Protein AF-A0A8T3Y9C5-F1 (afdb_monomer_lite)

Secondary structure (DSSP, 8-state):
----SSHHHHHHHSTT---------------------------------------------------PPPPHHHHHHHHHHHHHHHHHHHHHH-S---HHHHHHHHHHHHHHHHHHHHHHHHHHHHHHHHHHHHHHHHHHHHHHHHHHHHHHT-HHHHHHHHHHHHHHHHHHHHHHHHHHHHHHHHHHHHHHHHHHHHHHHHHHHHTT---

Sequence (211 aa):
MRQWAAGFIILLLVLACTTEKPTKPSKIAKARNITNASLSAEITNTTSTPLTNETINASNETDEIRVRRLSDEEIEQLNRNTKEFEALRERRYGTRIDLTQVDAYNCRFKIEELEKERLRLAEEVDDLGDERTWKRHEADQAKQAYEAALASGDSFAIETTRFDYTDAENEYDEVKKEFKEAHDNYDETERTLRILKPECDRMRTDAGLRN

Foldseek 3Di:
DDDDDPVPVVVVVVVPPDDPDPPPDDDPPDDPPPDDDPDDDDDDDDDDDDDDDDDDDDDDDDDPPPPDDDDPVRVVVVVVVVVVVVVVCCVVVVDDPPVLVVVLVVLVVVLVVLVVVLVVLVVVLVVLVVVLVVLVVQLVVLVVQLVVCVVVVPPVSNVVSVVSNVVSVVVSVVSVVSSVVSVVVSVVSVVVSVVSVVVSVVSCVVVVNDD

Structure (mmCIF, N/CA/C/O backbone):
data_AF-A0A8T3Y9C5-F1
#
_entry.id   AF-A0A8T3Y9C5-F1
#
loop_
_atom_site.group_PDB
_atom_site.id
_atom_site.type_symbol
_atom_site.label_atom_id
_atom_site.label_alt_id
_atom_site.label_comp_id
_atom_site.label_asym_id
_atom_site.label_entity_id
_atom_site.label_seq_id
_atom_site.pdbx_PDB_ins_code
_atom_site.Cartn_x
_atom_site.Cartn_y
_atom_site.Cartn_z
_atom_site.occupancy
_atom_site.B_iso_or_equiv
_atom_site.auth_seq_id
_atom_site.auth_comp_id
_atom_site.auth_asym_id
_atom_site.auth_atom_id
_atom_site.pdbx_PDB_model_num
ATOM 1 N N . MET A 1 1 ? -48.907 -20.116 40.779 1.00 43.84 1 MET A N 1
ATOM 2 C CA . MET A 1 1 ? -47.429 -20.095 40.889 1.00 43.84 1 MET A CA 1
ATOM 3 C C . MET A 1 1 ? -46.777 -20.750 39.667 1.00 43.84 1 MET A C 1
ATOM 5 O O . MET A 1 1 ? -46.283 -21.860 39.783 1.00 43.84 1 MET A O 1
ATOM 9 N N . ARG A 1 2 ? -46.796 -20.115 38.484 1.00 45.84 2 ARG A N 1
ATOM 10 C CA . ARG A 1 2 ? -46.053 -20.574 37.287 1.00 45.84 2 ARG A CA 1
ATOM 11 C C . ARG A 1 2 ? -45.862 -19.417 36.296 1.00 45.84 2 ARG A C 1
ATOM 13 O O . ARG A 1 2 ? -46.606 -19.338 35.332 1.00 45.84 2 ARG A O 1
ATOM 20 N N . GLN A 1 3 ? -44.910 -18.516 36.547 1.00 44.53 3 GLN A N 1
ATOM 21 C CA . GLN A 1 3 ? -44.451 -17.500 35.579 1.00 44.53 3 GLN A CA 1
ATOM 22 C C . GLN A 1 3 ? -43.012 -17.050 35.906 1.00 44.53 3 GLN A C 1
ATOM 24 O O . GLN A 1 3 ? -42.794 -15.895 36.222 1.00 44.53 3 GLN A O 1
ATOM 29 N N . TRP A 1 4 ? -42.026 -17.957 35.897 1.00 40.31 4 TRP A N 1
ATOM 30 C CA . TRP A 1 4 ? -40.602 -17.584 36.073 1.00 40.31 4 TRP A CA 1
ATOM 31 C C . TRP A 1 4 ? -39.634 -18.481 35.276 1.00 40.31 4 TRP A C 1
ATOM 33 O O . TRP A 1 4 ? -38.486 -18.650 35.662 1.00 40.31 4 TRP A O 1
ATOM 43 N N . ALA A 1 5 ? -40.077 -19.084 34.166 1.00 45.69 5 ALA A N 1
ATOM 44 C CA . ALA A 1 5 ? -39.229 -19.993 33.375 1.00 45.69 5 ALA A CA 1
ATOM 45 C C . ALA A 1 5 ? -38.867 -19.474 31.969 1.00 45.69 5 ALA A C 1
ATOM 47 O O . ALA A 1 5 ? -37.998 -20.043 31.321 1.00 45.69 5 ALA A O 1
ATOM 48 N N . ALA A 1 6 ? -39.486 -18.387 31.491 1.00 41.94 6 ALA A N 1
ATOM 49 C CA . ALA A 1 6 ? -39.256 -17.891 30.128 1.00 41.94 6 ALA A CA 1
ATOM 50 C C . ALA A 1 6 ? -38.082 -16.894 30.007 1.00 41.94 6 ALA A C 1
ATOM 52 O O . ALA A 1 6 ? -37.544 -16.722 28.919 1.00 41.94 6 ALA A O 1
ATOM 53 N N . GLY A 1 7 ? -37.645 -16.270 31.109 1.00 37.41 7 GLY A N 1
ATOM 54 C CA . GLY A 1 7 ? -36.571 -15.263 31.087 1.00 37.41 7 GLY A CA 1
ATOM 55 C C . GLY A 1 7 ? -35.148 -15.833 31.017 1.00 37.41 7 GLY A C 1
ATOM 56 O O . GLY A 1 7 ? -34.238 -15.146 30.573 1.00 37.41 7 GLY A O 1
ATOM 57 N N . PHE A 1 8 ? -34.947 -17.095 31.409 1.00 43.81 8 PHE A N 1
ATOM 58 C CA . PHE A 1 8 ? -33.610 -17.704 31.482 1.00 43.81 8 PHE A CA 1
ATOM 59 C C . PHE A 1 8 ? -33.144 -18.338 30.163 1.00 43.81 8 PHE A C 1
ATOM 61 O O . PHE A 1 8 ? -31.950 -18.531 29.954 1.00 43.81 8 PHE A O 1
ATOM 68 N N . ILE A 1 9 ? -34.072 -18.634 29.248 1.00 44.97 9 ILE A N 1
ATOM 69 C CA . ILE A 1 9 ? -33.756 -19.292 27.970 1.00 44.97 9 ILE A CA 1
ATOM 70 C C . ILE A 1 9 ? -33.243 -18.278 26.934 1.00 44.97 9 ILE A C 1
ATOM 72 O O . ILE A 1 9 ? -32.414 -18.622 26.097 1.00 44.97 9 ILE A O 1
ATOM 76 N N . ILE A 1 10 ? -33.642 -17.006 27.034 1.00 46.47 10 ILE A N 1
ATOM 77 C CA . ILE A 1 10 ? -33.157 -15.951 26.130 1.00 46.47 10 ILE A CA 1
ATOM 78 C C . ILE A 1 10 ? -31.714 -15.539 26.479 1.00 46.47 10 ILE A C 1
ATOM 80 O O . ILE A 1 10 ? -30.942 -15.217 25.582 1.00 46.47 10 ILE A O 1
ATOM 84 N N . LEU A 1 11 ? -31.297 -15.657 27.746 1.00 40.31 11 LEU A N 1
ATOM 85 C CA . LEU A 1 11 ? -29.914 -15.376 28.156 1.00 40.31 11 LEU A CA 1
ATOM 86 C C . LEU A 1 11 ? -28.919 -16.460 27.690 1.00 40.31 11 LEU A C 1
ATOM 88 O O . LEU A 1 11 ? -27.752 -16.165 27.455 1.00 40.31 11 LEU A O 1
ATOM 92 N N . LEU A 1 12 ? -29.379 -17.702 27.495 1.00 40.06 12 LEU A N 1
ATOM 93 C CA . LEU A 1 12 ? -28.545 -18.804 26.996 1.00 40.06 12 LEU A CA 1
ATOM 94 C C . LEU A 1 12 ? -28.417 -18.834 25.464 1.00 40.06 12 LEU A C 1
ATOM 96 O O . LEU A 1 12 ? -27.441 -19.373 24.952 1.00 40.06 12 LEU A O 1
ATOM 100 N N . LEU A 1 13 ? -29.350 -18.223 24.727 1.00 36.44 13 LEU A N 1
ATOM 101 C CA . LEU A 1 13 ? -29.301 -18.160 23.260 1.00 36.44 13 LEU A CA 1
ATOM 102 C C . LEU A 1 13 ? -28.416 -17.026 22.720 1.00 36.44 13 LEU A C 1
ATOM 104 O O . LEU A 1 13 ? -27.940 -17.123 21.594 1.00 36.44 13 LEU A O 1
ATOM 108 N N . VAL A 1 14 ? -28.122 -16.001 23.525 1.00 38.94 14 VAL A N 1
ATOM 109 C CA . VAL A 1 14 ? -27.158 -14.945 23.154 1.00 38.94 14 VAL A CA 1
ATOM 110 C C . VAL A 1 14 ? -25.705 -15.382 23.409 1.00 38.94 14 VAL A C 1
ATOM 112 O O . VAL A 1 14 ? -24.792 -14.875 22.766 1.00 38.94 14 VAL A O 1
ATOM 115 N N . LEU A 1 15 ? -25.472 -16.394 24.256 1.00 38.19 15 LEU A N 1
ATOM 116 C CA . LEU A 1 15 ? -24.129 -16.938 24.519 1.00 38.19 15 LEU A CA 1
ATOM 117 C C . LEU A 1 15 ? -23.633 -17.958 23.473 1.00 38.19 15 LEU A C 1
ATOM 119 O O . LEU A 1 15 ? -22.462 -18.329 23.496 1.00 38.19 15 LEU A O 1
ATOM 123 N N . ALA A 1 16 ? -24.494 -18.415 22.556 1.00 32.12 16 ALA A N 1
ATOM 124 C CA . ALA A 1 16 ? -24.149 -19.436 21.560 1.00 32.12 16 ALA A CA 1
ATOM 125 C C . ALA A 1 16 ? -23.643 -18.874 20.214 1.00 32.12 16 ALA A C 1
ATOM 127 O O . ALA A 1 16 ? -23.224 -19.647 19.357 1.00 32.12 16 ALA A O 1
ATOM 128 N N . CYS A 1 17 ? -23.617 -17.549 20.032 1.00 32.22 17 CYS A N 1
ATOM 129 C CA . CYS A 1 17 ? -22.963 -16.895 18.892 1.00 32.22 17 CYS A CA 1
ATOM 130 C C . CYS A 1 17 ? -21.585 -16.361 19.306 1.00 32.22 17 CYS A C 1
ATOM 132 O O . CYS A 1 17 ? -21.328 -15.162 19.267 1.00 32.22 17 CYS A O 1
ATOM 134 N N . THR A 1 18 ? -20.697 -17.257 19.734 1.00 35.00 18 THR A N 1
ATOM 135 C CA . THR A 1 18 ? -19.259 -16.971 19.802 1.00 35.00 18 THR A CA 1
ATOM 136 C C . THR A 1 18 ? -18.603 -17.686 18.627 1.00 35.00 18 THR A C 1
ATOM 138 O O . THR A 1 18 ? -18.584 -18.907 18.537 1.00 35.00 18 THR A O 1
ATOM 141 N N . THR A 1 19 ? -18.400 -16.918 17.562 1.00 41.62 19 THR A N 1
ATOM 142 C CA . THR A 1 19 ? -17.065 -16.509 17.115 1.00 41.62 19 THR A CA 1
ATOM 143 C C . THR A 1 19 ? -16.264 -17.682 16.560 1.00 41.62 19 THR A C 1
ATOM 145 O O . THR A 1 19 ? -15.453 -18.308 17.241 1.00 41.62 19 THR A O 1
ATOM 148 N N . GLU A 1 20 ? -16.405 -17.900 15.251 1.00 34.25 20 GLU A N 1
ATOM 149 C CA . GLU A 1 20 ? -15.235 -18.274 14.463 1.00 34.25 20 GLU A CA 1
ATOM 150 C C . GLU A 1 20 ? -14.212 -17.151 14.674 1.00 34.25 20 GLU A C 1
ATOM 152 O O . GLU A 1 20 ? -14.282 -16.087 14.063 1.00 34.25 20 GLU A O 1
ATOM 157 N N . LYS A 1 21 ? -13.327 -17.335 15.661 1.00 37.34 21 LYS A N 1
ATOM 158 C CA . LYS A 1 21 ? -12.146 -16.494 15.820 1.00 37.34 21 LYS A CA 1
ATOM 159 C C . LYS A 1 21 ? -11.407 -16.563 14.487 1.00 37.34 21 LYS A C 1
ATOM 161 O O . LYS A 1 21 ? -11.067 -17.679 14.087 1.00 37.34 21 LYS A O 1
ATOM 166 N N . PRO A 1 22 ? -11.125 -15.434 13.820 1.00 40.06 22 PRO A N 1
ATOM 167 C CA . PRO A 1 22 ? -10.209 -15.476 12.702 1.00 40.06 22 PRO A CA 1
ATOM 168 C C . PRO A 1 22 ? -8.890 -16.019 13.255 1.00 40.06 22 PRO A C 1
ATOM 170 O O . PRO A 1 22 ? -8.321 -15.516 14.227 1.00 40.06 22 PRO A O 1
ATOM 173 N N . THR A 1 23 ? -8.469 -17.162 12.735 1.00 45.47 23 THR A N 1
ATOM 174 C CA . THR A 1 23 ? -7.176 -17.735 13.072 1.00 45.47 23 THR A CA 1
ATOM 175 C C . THR A 1 23 ? -6.118 -16.779 12.560 1.00 45.47 23 THR A C 1
ATOM 177 O O . THR A 1 23 ? -6.018 -16.560 11.357 1.00 45.47 23 THR A O 1
ATOM 180 N N . LYS A 1 24 ? -5.358 -16.209 13.497 1.00 42.22 24 LYS A N 1
ATOM 181 C CA . LYS A 1 24 ? -4.176 -15.384 13.253 1.00 42.22 24 LYS A CA 1
ATOM 182 C C . LYS A 1 24 ? -3.369 -15.938 12.067 1.00 42.22 24 LYS A C 1
ATOM 184 O O . LYS A 1 24 ? -2.964 -17.104 12.152 1.00 42.22 24 LYS A O 1
ATOM 189 N N . PRO A 1 25 ? -3.101 -15.159 11.004 1.00 44.53 25 PRO A N 1
ATOM 190 C CA . PRO A 1 25 ? -2.166 -15.592 9.979 1.00 44.53 25 PRO A CA 1
ATOM 191 C C . PRO A 1 25 ? -0.809 -15.868 10.637 1.00 44.53 25 PRO A C 1
ATOM 193 O O . PRO A 1 25 ? -0.333 -15.141 11.515 1.00 44.53 25 PRO A O 1
ATOM 196 N N . SER A 1 26 ? -0.256 -17.028 10.295 1.00 38.47 26 SER A N 1
ATOM 197 C CA . SER A 1 26 ? 0.978 -17.569 10.854 1.00 38.47 26 SER A CA 1
ATOM 198 C C . SER A 1 26 ? 2.104 -16.544 10.725 1.00 38.47 26 SER A C 1
ATOM 200 O O . SER A 1 26 ? 2.431 -16.120 9.621 1.00 38.47 26 SER A O 1
ATOM 202 N N . LYS A 1 27 ? 2.701 -16.144 11.854 1.00 45.50 27 LYS A N 1
ATOM 203 C CA . LYS A 1 27 ? 3.812 -15.188 11.885 1.00 45.50 27 LYS A CA 1
ATOM 204 C C . LYS A 1 27 ? 5.003 -15.744 11.099 1.00 45.50 27 LYS A C 1
ATOM 206 O O . LYS A 1 27 ? 5.774 -16.538 11.639 1.00 45.50 27 LYS A O 1
ATOM 211 N N . ILE A 1 28 ? 5.225 -15.262 9.879 1.00 34.53 28 ILE A N 1
ATOM 212 C CA . ILE A 1 28 ? 6.571 -15.242 9.310 1.00 34.53 28 ILE A CA 1
ATOM 213 C C . ILE A 1 28 ? 7.263 -14.041 9.948 1.00 34.53 28 ILE A C 1
ATOM 215 O O . ILE A 1 28 ? 7.102 -12.900 9.533 1.00 34.53 28 ILE A O 1
ATOM 219 N N . ALA A 1 29 ? 8.017 -14.302 11.016 1.00 37.19 29 ALA A N 1
ATOM 220 C CA . ALA A 1 29 ? 8.975 -13.345 11.543 1.00 37.19 29 ALA A CA 1
ATOM 221 C C . ALA A 1 29 ? 10.051 -13.116 10.470 1.00 37.19 29 ALA A C 1
ATOM 223 O O . ALA A 1 29 ? 11.025 -13.865 10.387 1.00 37.19 29 ALA A O 1
ATOM 224 N N . LYS A 1 30 ? 9.854 -12.119 9.604 1.00 37.38 30 LYS A N 1
ATOM 225 C CA . LYS A 1 30 ? 10.856 -11.723 8.618 1.00 37.38 30 LYS A CA 1
ATOM 226 C C . LYS A 1 30 ? 11.724 -10.642 9.245 1.00 37.38 30 LYS A C 1
ATOM 228 O O . LYS A 1 30 ? 11.268 -9.547 9.564 1.00 37.38 30 LYS A O 1
ATOM 233 N N . ALA A 1 31 ? 12.981 -11.002 9.484 1.00 31.33 31 ALA A N 1
ATOM 234 C CA . ALA A 1 31 ? 14.013 -10.080 9.914 1.00 31.33 31 ALA A CA 1
ATOM 235 C C . ALA A 1 31 ? 14.047 -8.878 8.958 1.00 31.33 31 ALA A C 1
ATOM 237 O O . ALA A 1 31 ? 14.230 -9.051 7.751 1.00 31.33 31 ALA A O 1
ATOM 238 N N . ARG A 1 32 ? 13.880 -7.667 9.503 1.00 33.47 32 ARG A N 1
ATOM 239 C CA . ARG A 1 32 ? 14.196 -6.418 8.806 1.00 33.47 32 ARG A CA 1
ATOM 240 C C . ARG A 1 32 ? 15.688 -6.444 8.473 1.00 33.47 32 ARG A C 1
ATOM 242 O O . ARG A 1 32 ? 16.518 -6.134 9.322 1.00 33.47 32 ARG A O 1
ATOM 249 N N . ASN A 1 33 ? 16.024 -6.858 7.256 1.00 31.16 33 ASN A N 1
ATOM 250 C CA . ASN A 1 33 ? 17.367 -6.721 6.718 1.00 31.16 33 ASN A CA 1
ATOM 251 C C . ASN A 1 33 ? 17.402 -5.414 5.928 1.00 31.16 33 ASN A C 1
ATOM 253 O O . ASN A 1 33 ? 17.090 -5.373 4.742 1.00 31.16 33 ASN A O 1
ATOM 257 N N . ILE A 1 34 ? 17.728 -4.325 6.622 1.00 37.88 34 ILE A N 1
ATOM 258 C CA . ILE A 1 34 ? 18.166 -3.098 5.964 1.00 37.88 34 ILE A CA 1
ATOM 259 C C . ILE A 1 34 ? 19.594 -3.380 5.498 1.00 37.88 34 ILE A C 1
ATOM 261 O O . ILE A 1 34 ? 20.552 -3.200 6.246 1.00 37.88 34 ILE A O 1
ATOM 265 N N . THR A 1 35 ? 19.739 -3.884 4.274 1.00 32.53 35 THR A N 1
ATOM 266 C CA . THR A 1 35 ? 21.026 -3.869 3.576 1.00 32.53 35 THR A CA 1
ATOM 267 C C . THR A 1 35 ? 21.072 -2.678 2.638 1.00 32.53 35 THR A C 1
ATOM 269 O O . THR A 1 35 ? 20.308 -2.568 1.684 1.00 32.53 35 THR A O 1
ATOM 272 N N . ASN A 1 36 ? 21.995 -1.793 2.995 1.00 34.34 36 ASN A N 1
ATOM 273 C CA . ASN A 1 36 ? 22.445 -0.605 2.299 1.00 34.34 36 ASN A CA 1
ATOM 274 C C . ASN A 1 36 ? 22.971 -0.869 0.877 1.00 34.34 36 ASN A C 1
ATOM 276 O O . ASN A 1 36 ? 23.349 -1.984 0.526 1.00 34.34 36 ASN A O 1
ATOM 280 N N . ALA A 1 37 ? 23.192 0.263 0.203 1.00 29.19 37 ALA A N 1
ATOM 281 C CA . ALA A 1 37 ? 24.316 0.546 -0.690 1.00 29.19 37 ALA A CA 1
ATOM 282 C C . ALA A 1 37 ? 24.062 0.400 -2.196 1.00 29.19 37 ALA A C 1
ATOM 284 O O . ALA A 1 37 ? 24.438 -0.571 -2.842 1.00 29.19 37 ALA A O 1
ATOM 285 N N . SER A 1 38 ? 23.594 1.505 -2.780 1.00 29.73 38 SER A N 1
ATOM 286 C CA . SER A 1 38 ? 24.101 1.945 -4.078 1.00 29.73 38 SER A CA 1
ATOM 287 C C . SER A 1 38 ? 25.525 2.479 -3.876 1.00 29.73 38 SER A C 1
ATOM 289 O O . SER A 1 38 ? 25.723 3.661 -3.600 1.00 29.73 38 SER A O 1
ATOM 291 N N . LEU A 1 39 ? 26.518 1.595 -3.965 1.00 29.86 39 LEU A N 1
ATOM 292 C CA . LEU A 1 39 ? 27.928 1.958 -4.103 1.00 29.86 39 LEU A CA 1
ATOM 293 C C . LEU A 1 39 ? 28.463 1.300 -5.372 1.00 29.86 39 LEU A C 1
ATOM 295 O O . LEU A 1 39 ? 28.765 0.110 -5.407 1.00 29.86 39 LEU A O 1
ATOM 299 N N . SER A 1 40 ? 28.572 2.112 -6.419 1.00 35.78 40 SER A N 1
ATOM 300 C CA . SER A 1 40 ? 29.430 1.835 -7.562 1.00 35.78 40 SER A CA 1
ATOM 301 C C . SER A 1 40 ? 30.884 1.912 -7.107 1.00 35.78 40 SER A C 1
ATOM 303 O O . SER A 1 40 ? 31.378 3.002 -6.830 1.00 35.78 40 SER A O 1
ATOM 305 N N . ALA A 1 41 ? 31.577 0.779 -7.052 1.00 31.16 41 ALA A N 1
ATOM 306 C CA . ALA A 1 41 ? 33.026 0.734 -7.214 1.00 31.16 41 ALA A CA 1
ATOM 307 C C . ALA A 1 41 ? 33.456 -0.673 -7.639 1.00 31.16 41 ALA A C 1
ATOM 309 O O . ALA A 1 41 ? 33.100 -1.684 -7.038 1.00 31.16 41 ALA A O 1
ATOM 310 N N . GLU A 1 42 ? 34.197 -0.693 -8.732 1.00 30.98 42 GLU A N 1
ATOM 311 C CA . GLU A 1 42 ? 34.568 -1.832 -9.547 1.00 30.98 42 GLU A CA 1
ATOM 312 C C . GLU A 1 42 ? 35.926 -2.411 -9.098 1.00 30.98 42 GLU A C 1
ATOM 314 O O . GLU A 1 42 ? 36.854 -1.665 -8.808 1.00 30.98 42 GLU A O 1
ATOM 319 N N . ILE A 1 43 ? 35.995 -3.748 -9.045 1.00 32.66 43 ILE A N 1
ATOM 320 C CA . ILE A 1 43 ? 37.124 -4.665 -9.319 1.00 32.66 43 ILE A CA 1
ATOM 321 C C . ILE A 1 43 ? 38.522 -4.322 -8.751 1.00 32.66 43 ILE A C 1
ATOM 323 O O . ILE A 1 43 ? 39.160 -3.355 -9.147 1.00 32.66 43 ILE A O 1
ATOM 327 N N . THR A 1 44 ? 39.122 -5.272 -8.015 1.00 30.80 44 THR A N 1
ATOM 328 C CA . THR A 1 44 ? 40.396 -5.906 -8.442 1.00 30.80 44 THR A CA 1
ATOM 329 C C . THR A 1 44 ? 40.750 -7.171 -7.660 1.00 30.80 44 THR A C 1
ATOM 331 O O . THR A 1 44 ? 40.613 -7.260 -6.444 1.00 30.80 44 THR A O 1
ATOM 334 N N . ASN A 1 45 ? 41.212 -8.163 -8.425 1.00 30.47 45 ASN A N 1
ATOM 335 C CA . ASN A 1 45 ? 41.732 -9.447 -7.980 1.00 30.47 45 ASN A CA 1
ATOM 336 C C . ASN A 1 45 ? 42.970 -9.301 -7.086 1.00 30.47 45 ASN A C 1
ATOM 338 O O . ASN A 1 45 ? 43.880 -8.519 -7.355 1.00 30.47 45 ASN A O 1
ATOM 342 N N . THR A 1 46 ? 43.017 -10.158 -6.075 1.00 32.06 46 THR A N 1
ATOM 343 C CA . THR A 1 46 ? 44.161 -10.473 -5.221 1.00 32.06 46 THR A CA 1
ATOM 344 C C . THR A 1 46 ? 45.267 -11.190 -5.997 1.00 32.06 46 THR A C 1
ATOM 346 O O . THR A 1 46 ? 44.973 -12.089 -6.778 1.00 32.06 46 THR A O 1
ATOM 349 N N . THR A 1 47 ? 46.540 -10.864 -5.730 1.00 27.94 47 THR A N 1
ATOM 350 C CA . THR A 1 47 ? 47.632 -11.826 -5.441 1.00 27.94 47 THR A CA 1
ATOM 351 C C . THR A 1 47 ? 48.859 -11.082 -4.872 1.00 27.94 47 THR A C 1
ATOM 353 O O . THR A 1 47 ? 49.235 -10.022 -5.359 1.00 27.94 47 THR A O 1
ATOM 356 N N . SER A 1 48 ? 49.487 -11.711 -3.868 1.00 29.45 48 SER A N 1
ATOM 357 C CA . SER A 1 48 ? 50.805 -11.484 -3.232 1.00 29.45 48 SER A CA 1
ATOM 358 C C . SER A 1 48 ? 50.980 -10.386 -2.161 1.00 29.45 48 SER A C 1
ATOM 360 O O . SER A 1 48 ? 51.221 -9.220 -2.442 1.00 29.45 48 SER A O 1
ATOM 362 N N . THR A 1 49 ? 50.944 -10.843 -0.905 1.00 32.38 49 THR A N 1
ATOM 363 C CA . THR A 1 49 ? 51.699 -10.389 0.289 1.00 32.38 49 THR A CA 1
ATOM 364 C C . THR A 1 49 ? 53.178 -10.856 0.234 1.00 32.38 49 THR A C 1
ATOM 366 O O . THR A 1 49 ? 53.496 -11.589 -0.707 1.00 32.38 49 THR A O 1
ATOM 369 N N . PRO A 1 50 ? 54.077 -10.596 1.230 1.00 52.66 50 PRO A N 1
ATOM 370 C CA . PRO A 1 50 ? 53.994 -9.781 2.474 1.00 52.66 50 PRO A CA 1
ATOM 371 C C . PRO A 1 50 ? 55.230 -8.864 2.737 1.00 52.66 50 PRO A C 1
ATOM 373 O O . PRO A 1 50 ? 56.238 -9.006 2.060 1.00 52.66 50 PRO A O 1
ATOM 376 N N . LEU A 1 51 ? 55.181 -7.988 3.763 1.00 26.72 51 LEU A N 1
ATOM 377 C CA . LEU A 1 51 ? 56.279 -7.611 4.709 1.00 26.72 51 LEU A CA 1
ATOM 378 C C . LEU A 1 51 ? 55.809 -6.409 5.573 1.00 26.72 51 LEU A C 1
ATOM 380 O O . LEU A 1 51 ? 55.623 -5.320 5.047 1.00 26.72 51 LEU A O 1
ATOM 384 N N . THR A 1 52 ? 55.275 -6.627 6.784 1.00 31.34 52 THR A N 1
ATOM 385 C CA . THR A 1 52 ? 55.896 -6.673 8.141 1.00 31.34 52 THR A CA 1
ATOM 386 C C . THR A 1 52 ? 55.933 -5.340 8.903 1.00 31.34 52 THR A C 1
ATOM 388 O O . THR A 1 52 ? 56.539 -4.386 8.431 1.00 31.34 52 THR A O 1
ATOM 391 N N . ASN A 1 53 ? 55.408 -5.424 10.140 1.00 34.06 53 ASN A N 1
ATOM 392 C CA . ASN A 1 53 ? 55.625 -4.614 11.354 1.00 34.06 53 ASN A CA 1
ATOM 393 C C . ASN A 1 53 ? 55.090 -3.164 11.317 1.00 34.06 53 ASN A C 1
ATOM 395 O O . ASN A 1 53 ? 55.302 -2.447 10.357 1.00 34.06 53 ASN A O 1
ATOM 399 N N . GLU A 1 54 ? 54.400 -2.620 12.320 1.00 30.95 54 GLU A N 1
ATOM 400 C CA . GLU A 1 54 ? 54.182 -3.021 13.709 1.00 30.95 54 GLU A CA 1
ATOM 401 C C . GLU A 1 54 ? 53.054 -2.150 14.312 1.00 30.95 54 GLU A C 1
ATOM 403 O O . GLU A 1 54 ? 52.871 -1.000 13.922 1.00 30.95 54 GLU A O 1
ATOM 408 N N . THR A 1 55 ? 52.398 -2.709 15.329 1.00 30.70 55 THR A N 1
ATOM 409 C CA . THR A 1 55 ? 51.774 -2.030 16.481 1.00 30.70 55 THR A CA 1
ATOM 410 C C . THR A 1 55 ? 50.424 -1.318 16.309 1.00 30.70 55 THR A C 1
ATOM 412 O O . THR A 1 55 ? 50.276 -0.231 15.762 1.00 30.70 55 THR A O 1
ATOM 415 N N . ILE A 1 56 ? 49.440 -1.969 16.930 1.00 39.19 56 ILE A N 1
ATOM 416 C CA . ILE A 1 56 ? 48.085 -1.526 17.247 1.00 39.19 56 ILE A CA 1
ATOM 417 C C . ILE A 1 56 ? 48.136 -0.335 18.214 1.00 39.19 56 ILE A C 1
ATOM 419 O O . ILE A 1 56 ? 48.734 -0.440 19.280 1.00 39.19 56 ILE A O 1
ATOM 423 N N . ASN A 1 57 ? 47.406 0.734 17.899 1.00 32.78 57 ASN A N 1
ATOM 424 C CA . ASN A 1 57 ? 46.759 1.569 18.907 1.00 32.78 57 ASN A CA 1
ATOM 425 C C . ASN A 1 57 ? 45.314 1.800 18.466 1.00 32.78 57 ASN A C 1
ATOM 427 O O . ASN A 1 57 ? 45.048 2.409 17.434 1.00 32.78 57 ASN A O 1
ATOM 431 N N . ALA A 1 58 ? 44.388 1.243 19.239 1.00 40.56 58 ALA A N 1
ATOM 432 C CA . ALA A 1 58 ? 42.962 1.462 19.091 1.00 40.56 58 ALA A CA 1
ATOM 433 C C . ALA A 1 58 ? 42.593 2.825 19.685 1.00 40.56 58 ALA A C 1
ATOM 435 O O . ALA A 1 58 ? 42.982 3.092 20.820 1.00 40.56 58 ALA A O 1
ATOM 436 N N . SER A 1 59 ? 41.832 3.643 18.951 1.00 33.22 59 SER A N 1
ATOM 437 C CA . SER A 1 59 ? 40.774 4.517 19.488 1.00 33.22 59 SER A CA 1
ATOM 438 C C . SER A 1 59 ? 40.319 5.541 18.440 1.00 33.22 59 SER A C 1
ATOM 440 O O . SER A 1 59 ? 41.063 6.465 18.139 1.00 33.22 59 SER A O 1
ATOM 442 N N . ASN A 1 60 ? 39.049 5.410 18.048 1.00 39.69 60 ASN A N 1
ATOM 443 C CA . ASN A 1 60 ? 38.123 6.460 17.610 1.00 39.69 60 ASN A CA 1
ATOM 444 C C . ASN A 1 60 ? 38.370 7.217 16.290 1.00 39.69 60 ASN A C 1
ATOM 446 O O . ASN A 1 60 ? 39.488 7.477 15.877 1.00 39.69 60 ASN A O 1
ATOM 450 N N . GLU A 1 61 ? 37.229 7.642 15.737 1.00 35.44 61 GLU A N 1
ATOM 451 C CA . GLU A 1 61 ? 37.028 8.718 14.760 1.00 35.44 61 GLU A CA 1
ATOM 452 C C . GLU A 1 61 ? 37.213 8.392 13.272 1.00 35.44 61 GLU A C 1
ATOM 454 O O . GLU A 1 61 ? 38.316 8.283 12.759 1.00 35.44 61 GLU A O 1
ATOM 459 N N . THR A 1 62 ? 36.049 8.352 12.601 1.00 38.31 62 THR A N 1
ATOM 460 C CA . THR A 1 62 ? 35.791 8.795 11.219 1.00 38.31 62 THR A CA 1
ATOM 461 C C . THR A 1 62 ? 36.761 8.301 10.155 1.00 38.31 62 THR A C 1
ATOM 463 O O . THR A 1 62 ? 37.871 8.805 10.030 1.00 38.31 62 THR A O 1
ATOM 466 N N . ASP A 1 63 ? 36.270 7.398 9.300 1.00 38.22 63 ASP A N 1
ATOM 467 C CA . ASP A 1 63 ? 36.886 7.053 8.018 1.00 38.22 63 ASP A CA 1
ATOM 468 C C . ASP A 1 63 ? 36.980 8.303 7.117 1.00 38.22 63 ASP A C 1
ATOM 470 O O . ASP A 1 63 ? 36.175 8.528 6.211 1.00 38.22 63 ASP A O 1
ATOM 474 N N . GLU A 1 64 ? 37.974 9.156 7.367 1.00 39.56 64 GLU A N 1
ATOM 475 C CA . GLU A 1 64 ? 38.455 10.118 6.392 1.00 39.56 64 GLU A CA 1
ATOM 476 C C . GLU A 1 64 ? 39.061 9.318 5.241 1.00 39.56 64 GLU A C 1
ATOM 478 O O . GLU A 1 64 ? 40.156 8.755 5.331 1.00 39.56 64 GLU A O 1
ATOM 483 N N . ILE A 1 65 ? 38.332 9.271 4.126 1.00 40.53 65 ILE A N 1
ATOM 484 C CA . ILE A 1 65 ? 38.848 8.801 2.844 1.00 40.53 65 ILE A CA 1
ATOM 485 C C . ILE A 1 65 ? 40.049 9.685 2.492 1.00 40.53 65 ILE A C 1
ATOM 487 O O . ILE A 1 65 ? 39.914 10.792 1.968 1.00 40.53 65 ILE A O 1
ATOM 491 N N . ARG A 1 66 ? 41.256 9.204 2.796 1.00 44.91 66 ARG A N 1
ATOM 492 C CA . ARG A 1 66 ? 42.503 9.882 2.451 1.00 44.91 66 ARG A CA 1
ATOM 493 C C . ARG A 1 66 ? 42.712 9.768 0.943 1.00 44.91 66 ARG A C 1
ATOM 495 O O . ARG A 1 66 ? 43.315 8.814 0.458 1.00 44.91 66 ARG A O 1
ATOM 502 N N . VAL A 1 67 ? 42.206 10.750 0.196 1.00 43.12 67 VAL A N 1
ATOM 503 C CA . VAL A 1 67 ? 42.434 10.888 -1.249 1.00 43.12 67 VAL A CA 1
ATOM 504 C C . VAL A 1 67 ? 43.930 11.103 -1.478 1.00 43.12 67 VAL A C 1
ATOM 506 O O . VAL A 1 67 ? 44.460 12.205 -1.315 1.00 43.12 67 VAL A O 1
ATOM 509 N N . ARG A 1 68 ? 44.646 10.028 -1.817 1.00 65.62 68 ARG A N 1
ATOM 510 C CA . ARG A 1 68 ? 46.046 10.115 -2.228 1.00 65.62 68 ARG A CA 1
ATOM 511 C C . ARG A 1 68 ? 46.093 10.878 -3.551 1.00 65.62 68 ARG A C 1
ATOM 513 O O . ARG A 1 68 ? 45.507 10.442 -4.538 1.00 65.62 68 ARG A O 1
ATOM 520 N N . ARG A 1 69 ? 46.782 12.023 -3.569 1.00 70.69 69 ARG A N 1
ATOM 521 C CA . ARG A 1 69 ? 47.107 12.716 -4.822 1.00 70.69 69 ARG A CA 1
ATOM 522 C C . ARG A 1 69 ? 48.041 11.814 -5.621 1.00 70.69 69 ARG A C 1
ATOM 524 O O . ARG A 1 69 ? 49.104 11.452 -5.116 1.00 70.69 69 ARG A O 1
ATOM 531 N N . LEU A 1 70 ? 47.604 11.433 -6.815 1.00 73.56 70 LEU A N 1
ATOM 532 C CA . LEU A 1 70 ? 48.438 10.723 -7.776 1.00 73.56 70 LEU A CA 1
ATOM 533 C C . LEU A 1 70 ? 49.599 11.630 -8.185 1.00 73.56 70 LEU A C 1
ATOM 535 O O . LEU A 1 70 ? 49.419 12.845 -8.307 1.00 73.56 70 LEU A O 1
ATOM 539 N N . SER A 1 71 ? 50.781 11.049 -8.364 1.00 81.81 71 SER A N 1
ATOM 540 C CA . SER A 1 71 ? 51.895 11.763 -8.980 1.00 81.81 71 SER A CA 1
ATOM 541 C C . SER A 1 71 ? 51.600 12.032 -10.457 1.00 81.81 71 SER A C 1
ATOM 543 O O . SER A 1 71 ? 50.786 11.348 -11.082 1.00 81.81 71 SER A O 1
ATOM 545 N N . ASP A 1 72 ? 52.286 13.011 -11.042 1.00 86.38 72 ASP A N 1
ATOM 546 C CA . ASP A 1 72 ? 52.114 13.342 -12.460 1.00 86.38 72 ASP A CA 1
ATOM 547 C C . ASP A 1 72 ? 52.446 12.143 -13.373 1.00 86.38 72 ASP A C 1
ATOM 549 O O . ASP A 1 72 ? 51.787 11.930 -14.389 1.00 86.38 72 ASP A O 1
ATOM 553 N N . GLU A 1 73 ? 53.391 11.290 -12.965 1.00 85.06 73 GLU A N 1
ATOM 554 C CA . GLU A 1 73 ? 53.732 10.041 -13.660 1.00 85.06 73 GLU A CA 1
ATOM 555 C C . GLU A 1 73 ? 52.625 8.983 -13.563 1.00 85.06 73 GLU A C 1
ATOM 557 O O . GLU A 1 73 ? 52.349 8.292 -14.546 1.00 85.06 73 GLU A O 1
ATOM 562 N N . GLU A 1 74 ? 51.955 8.871 -12.411 1.00 76.62 74 GLU A N 1
ATOM 563 C CA . GLU A 1 74 ? 50.799 7.985 -12.236 1.00 76.62 74 GLU A CA 1
ATOM 564 C C . GLU A 1 74 ? 49.615 8.460 -13.093 1.00 76.62 74 GLU A C 1
ATOM 566 O O . GLU A 1 74 ? 48.960 7.642 -13.741 1.00 76.62 74 GLU A O 1
ATOM 571 N N . ILE A 1 75 ? 49.381 9.776 -13.167 1.00 76.94 75 ILE A N 1
ATOM 572 C CA . ILE A 1 75 ? 48.345 10.385 -14.018 1.00 76.94 75 ILE A CA 1
ATOM 573 C C . ILE A 1 75 ? 48.651 10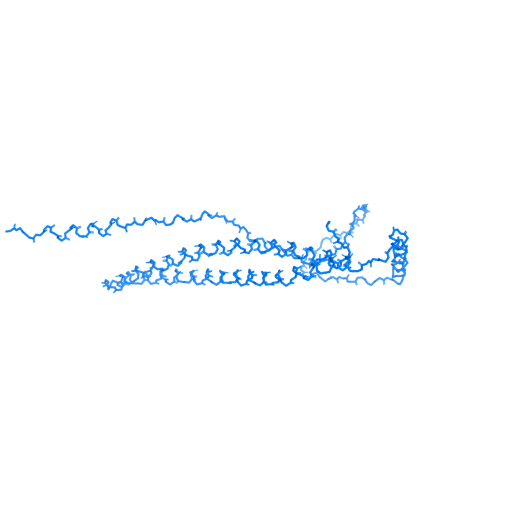.146 -15.499 1.00 76.94 75 ILE A C 1
ATOM 575 O O . ILE A 1 75 ? 47.772 9.746 -16.267 1.00 76.94 75 ILE A O 1
ATOM 579 N N . GLU A 1 76 ? 49.897 10.358 -15.921 1.00 84.38 76 GLU A N 1
ATOM 580 C CA . GLU A 1 76 ? 50.310 10.086 -17.293 1.00 84.38 76 GLU A CA 1
ATOM 581 C C . GLU A 1 76 ? 50.174 8.609 -17.662 1.00 84.38 76 GLU A C 1
ATOM 583 O O . GLU A 1 76 ? 49.711 8.286 -18.760 1.00 84.38 76 GLU A O 1
ATOM 588 N N . GLN A 1 77 ? 50.556 7.706 -16.757 1.00 83.62 77 GLN A N 1
ATOM 589 C CA . GLN A 1 77 ? 50.418 6.277 -16.989 1.00 83.62 77 GLN A CA 1
ATOM 590 C C . GLN A 1 77 ? 48.946 5.873 -17.097 1.00 83.62 77 GLN A C 1
ATOM 592 O O . GLN A 1 77 ? 48.597 5.093 -17.985 1.00 83.62 77 GLN A O 1
ATOM 597 N N . LEU A 1 78 ? 48.073 6.450 -16.266 1.00 75.75 78 LEU A N 1
ATOM 598 C CA . LEU A 1 78 ? 46.629 6.247 -16.365 1.00 75.75 78 LEU A CA 1
ATOM 599 C C . LEU A 1 78 ? 46.104 6.696 -17.734 1.00 75.75 78 LEU A C 1
ATOM 601 O O . LEU A 1 78 ? 45.401 5.949 -18.403 1.00 75.75 78 LEU A O 1
ATOM 605 N N . ASN A 1 79 ? 46.509 7.883 -18.189 1.00 80.31 79 ASN A N 1
ATOM 606 C CA . ASN A 1 79 ? 46.086 8.430 -19.477 1.00 80.31 79 ASN A CA 1
ATOM 607 C C . ASN A 1 79 ? 46.558 7.580 -20.666 1.00 80.31 79 ASN A C 1
ATOM 609 O O . ASN A 1 79 ? 45.819 7.424 -21.642 1.00 80.31 79 ASN A O 1
ATOM 613 N N . ARG A 1 80 ? 47.771 7.015 -20.599 1.00 83.38 80 ARG A N 1
ATOM 614 C CA . ARG A 1 80 ? 48.272 6.066 -21.608 1.00 83.38 80 ARG A CA 1
ATOM 615 C C . ARG A 1 80 ? 47.436 4.787 -21.627 1.00 83.38 80 ARG A C 1
ATOM 617 O O . ARG A 1 80 ? 46.980 4.386 -22.695 1.00 83.38 80 ARG A O 1
ATOM 624 N N . ASN A 1 81 ? 47.162 4.216 -20.456 1.00 75.88 81 ASN A N 1
ATOM 625 C CA . ASN A 1 81 ? 46.356 3.003 -20.325 1.00 75.88 81 ASN A CA 1
ATOM 626 C C . ASN A 1 81 ? 44.911 3.217 -20.813 1.00 75.88 81 ASN A C 1
ATOM 628 O O . ASN A 1 81 ? 44.370 2.361 -21.507 1.00 75.88 81 ASN A O 1
ATOM 632 N N . THR A 1 82 ? 44.299 4.369 -20.517 1.00 77.06 82 THR A N 1
ATOM 633 C CA . THR A 1 82 ? 42.957 4.726 -21.006 1.00 77.06 82 THR A CA 1
ATOM 634 C C . THR A 1 82 ? 42.924 4.807 -22.529 1.00 77.06 82 THR A C 1
ATOM 636 O O . THR A 1 82 ? 42.055 4.203 -23.154 1.00 77.06 82 THR A O 1
ATOM 639 N N . LYS A 1 83 ? 43.908 5.471 -23.149 1.00 78.50 83 LYS A N 1
ATOM 640 C CA . LYS A 1 83 ? 44.005 5.552 -24.615 1.00 78.50 83 LYS A CA 1
ATOM 641 C C . LYS A 1 83 ? 44.220 4.189 -25.267 1.00 78.50 83 LYS A C 1
ATOM 643 O O . LYS A 1 83 ? 43.638 3.915 -26.312 1.00 78.50 83 LYS A O 1
ATOM 648 N N . GLU A 1 84 ? 45.044 3.328 -24.673 1.00 77.81 84 GLU A N 1
ATOM 649 C CA . GLU A 1 84 ? 45.226 1.960 -25.168 1.00 77.81 84 GLU A CA 1
ATOM 650 C C . GLU A 1 84 ? 43.953 1.128 -25.017 1.00 77.81 84 GLU A C 1
ATOM 652 O O . GLU A 1 84 ? 43.601 0.386 -25.933 1.00 77.81 84 GLU A O 1
ATOM 657 N N . PHE A 1 85 ? 43.227 1.282 -23.910 1.00 70.88 85 PHE A N 1
ATOM 658 C CA . PHE A 1 85 ? 41.945 0.618 -23.704 1.00 70.88 85 PHE A CA 1
ATOM 659 C C . PHE A 1 85 ? 40.895 1.077 -24.723 1.00 70.88 85 PHE A C 1
ATOM 661 O O . PHE A 1 85 ? 40.211 0.241 -25.312 1.00 70.88 85 PHE A O 1
ATOM 668 N N . GLU A 1 86 ? 40.806 2.379 -25.004 1.00 68.38 86 GLU A N 1
ATOM 669 C CA . GLU A 1 86 ? 39.940 2.936 -26.049 1.00 68.38 86 GLU A CA 1
ATOM 670 C C . GLU A 1 86 ? 40.333 2.434 -27.445 1.00 68.38 86 GLU A C 1
ATOM 672 O O . GLU A 1 86 ? 39.477 1.966 -28.195 1.00 68.38 86 GLU A O 1
ATOM 677 N N . ALA A 1 87 ? 41.627 2.411 -27.769 1.00 72.75 87 ALA A N 1
ATOM 678 C CA . ALA A 1 87 ? 42.120 1.888 -29.043 1.00 72.75 87 ALA A CA 1
ATOM 679 C C . ALA A 1 87 ? 41.871 0.374 -29.196 1.00 72.75 87 ALA A C 1
ATOM 681 O O . ALA A 1 87 ? 41.555 -0.109 -30.286 1.00 72.75 87 ALA A O 1
ATOM 682 N N . LEU A 1 88 ? 41.993 -0.398 -28.112 1.00 68.06 88 LEU A N 1
ATOM 683 C CA . LEU A 1 88 ? 41.655 -1.823 -28.084 1.00 68.06 88 LEU A CA 1
ATOM 684 C C . LEU A 1 88 ? 40.144 -2.046 -28.194 1.00 68.06 88 LEU A C 1
ATOM 686 O O . LEU A 1 88 ? 39.727 -2.989 -28.868 1.00 68.06 88 LEU A O 1
ATOM 690 N N . ARG A 1 89 ? 39.327 -1.181 -27.584 1.00 60.94 89 ARG A N 1
ATOM 691 C CA . ARG A 1 89 ? 37.864 -1.186 -27.706 1.00 60.94 89 ARG A CA 1
ATOM 692 C C . ARG A 1 89 ? 37.445 -0.930 -29.151 1.00 60.94 89 ARG A C 1
ATOM 694 O O . ARG A 1 89 ? 36.667 -1.711 -29.689 1.00 60.94 89 ARG A O 1
ATOM 701 N N . GLU A 1 90 ? 38.011 0.078 -29.808 1.00 59.69 90 GLU A N 1
ATOM 702 C CA . GLU A 1 90 ? 37.748 0.361 -31.224 1.00 59.69 90 GLU A CA 1
ATOM 703 C C . GLU A 1 90 ? 38.190 -0.789 -32.140 1.00 59.69 90 GLU A C 1
ATOM 705 O O . GLU A 1 90 ? 37.434 -1.198 -33.020 1.00 59.69 90 GLU A O 1
ATOM 710 N N . ARG A 1 91 ? 39.372 -1.381 -31.906 1.00 64.62 91 ARG A N 1
ATOM 711 C CA . ARG A 1 91 ? 39.874 -2.510 -32.715 1.00 64.62 91 ARG A CA 1
ATOM 712 C C . ARG A 1 91 ? 39.103 -3.811 -32.511 1.00 64.62 91 ARG A C 1
ATOM 714 O O . ARG A 1 91 ? 38.978 -4.582 -33.457 1.00 64.62 91 ARG A O 1
ATOM 721 N N . ARG A 1 92 ? 38.649 -4.095 -31.287 1.00 53.12 92 ARG A N 1
ATOM 722 C CA . ARG A 1 92 ? 37.973 -5.359 -30.953 1.00 53.12 92 ARG A CA 1
ATOM 723 C C . ARG A 1 92 ? 36.478 -5.309 -31.255 1.00 53.12 92 ARG A C 1
ATOM 725 O O . ARG A 1 92 ? 35.927 -6.334 -31.640 1.00 53.12 92 ARG A O 1
ATOM 732 N N . TYR A 1 93 ? 35.842 -4.146 -31.105 1.00 53.69 93 TYR A N 1
ATOM 733 C CA . TYR A 1 93 ? 34.404 -4.010 -31.326 1.00 53.69 93 TYR A CA 1
ATOM 734 C C . TYR A 1 93 ? 34.037 -3.395 -32.671 1.00 53.69 93 TYR A C 1
ATOM 736 O O . TYR A 1 93 ? 32.910 -3.616 -33.089 1.00 53.69 93 TYR A O 1
ATOM 744 N N . GLY A 1 94 ? 34.933 -2.694 -33.384 1.00 50.75 94 GLY A N 1
ATOM 745 C CA . GLY A 1 94 ? 34.762 -2.260 -34.787 1.00 50.75 94 GLY A CA 1
ATOM 746 C C . GLY A 1 94 ? 33.511 -1.425 -35.113 1.00 50.75 94 GLY A C 1
ATOM 747 O O . GLY A 1 94 ? 33.346 -0.946 -36.229 1.00 50.75 94 GLY A O 1
ATOM 748 N N . THR A 1 95 ? 32.623 -1.228 -34.150 1.00 51.34 95 THR A N 1
ATOM 749 C CA . THR A 1 95 ? 31.317 -0.622 -34.285 1.00 51.34 95 THR A CA 1
ATOM 750 C C . THR A 1 95 ? 31.222 0.416 -33.194 1.00 51.34 95 THR A C 1
ATOM 752 O O . THR A 1 95 ? 31.385 0.140 -32.006 1.00 51.34 95 THR A O 1
ATOM 755 N N . ARG A 1 96 ? 31.003 1.648 -33.646 1.00 51.88 96 ARG A N 1
ATOM 756 C CA . ARG A 1 96 ? 30.324 2.706 -32.910 1.00 51.88 96 ARG A CA 1
ATOM 757 C C . ARG A 1 96 ? 29.321 2.035 -31.973 1.00 51.88 96 ARG A C 1
ATOM 759 O O . ARG A 1 96 ? 28.391 1.405 -32.468 1.00 51.88 96 ARG A O 1
ATOM 766 N N . ILE A 1 97 ? 29.559 2.084 -30.663 1.00 54.06 97 ILE A N 1
ATOM 767 C CA . ILE A 1 97 ? 28.561 1.613 -29.705 1.00 54.06 97 ILE A CA 1
ATOM 768 C C . ILE A 1 97 ? 27.334 2.438 -30.006 1.00 54.06 97 ILE A C 1
ATOM 770 O O . ILE A 1 97 ? 27.359 3.664 -29.873 1.00 54.06 97 ILE A O 1
ATOM 774 N N . ASP A 1 98 ? 26.319 1.771 -30.531 1.00 60.75 98 ASP A N 1
ATOM 775 C CA . ASP A 1 98 ? 25.060 2.417 -30.781 1.00 60.75 98 ASP A CA 1
ATOM 776 C C . ASP A 1 98 ? 24.481 2.693 -29.401 1.00 60.75 98 ASP A C 1
ATOM 778 O O . ASP A 1 98 ? 23.994 1.789 -28.722 1.00 60.75 98 ASP A O 1
ATOM 782 N N . LEU A 1 99 ? 24.666 3.927 -28.927 1.00 65.44 99 LEU A N 1
ATOM 783 C CA . LEU A 1 99 ? 24.215 4.352 -27.605 1.00 65.44 99 LEU A CA 1
ATOM 784 C C . LEU A 1 99 ? 22.720 4.044 -27.439 1.00 65.44 99 LEU A C 1
ATOM 786 O O . LEU A 1 99 ? 22.303 3.674 -26.350 1.00 65.44 99 LEU A O 1
ATOM 790 N N . THR A 1 100 ? 21.963 4.021 -28.543 1.00 66.88 100 THR A N 1
ATOM 791 C CA . THR A 1 100 ? 20.553 3.618 -28.570 1.00 66.88 100 THR A CA 1
ATOM 792 C C . THR A 1 100 ? 20.320 2.162 -28.149 1.00 66.88 100 THR A C 1
ATOM 794 O O . THR A 1 100 ? 19.337 1.872 -27.471 1.00 66.88 100 THR A O 1
ATOM 797 N N . GLN A 1 101 ? 21.231 1.235 -28.471 1.00 71.56 101 GLN A N 1
ATOM 798 C CA . GLN A 1 101 ? 21.147 -0.155 -28.013 1.00 71.56 101 GLN A CA 1
ATOM 799 C C . GLN A 1 101 ? 21.454 -0.262 -26.520 1.00 71.56 101 GLN A C 1
ATOM 801 O O . GLN A 1 101 ? 20.752 -0.975 -25.806 1.00 71.56 101 GLN A O 1
ATOM 806 N N . VAL A 1 102 ? 22.474 0.454 -26.036 1.00 76.00 102 VAL A N 1
ATOM 807 C CA . VAL A 1 102 ? 22.826 0.485 -24.605 1.00 76.00 102 VAL A CA 1
ATOM 808 C C . VAL A 1 102 ? 21.680 1.073 -23.780 1.00 76.00 102 VAL A C 1
ATOM 810 O O . VAL A 1 102 ? 21.294 0.483 -22.771 1.00 76.00 102 VAL A O 1
ATOM 813 N N . ASP A 1 103 ? 21.083 2.170 -24.245 1.00 79.62 103 ASP A N 1
ATOM 814 C CA . ASP A 1 103 ? 19.931 2.804 -23.604 1.00 79.62 103 ASP A CA 1
ATOM 815 C C . ASP A 1 103 ? 18.721 1.862 -23.582 1.00 79.62 103 ASP A C 1
ATOM 817 O O . ASP A 1 103 ? 18.107 1.679 -22.531 1.00 79.62 103 ASP A O 1
ATOM 821 N N . ALA A 1 104 ? 18.437 1.160 -24.685 1.00 78.44 104 ALA A N 1
ATOM 822 C CA . ALA A 1 104 ? 17.370 0.161 -24.735 1.00 78.44 104 ALA A CA 1
ATOM 823 C C . ALA A 1 104 ? 17.595 -1.009 -23.750 1.00 78.44 104 ALA A C 1
ATOM 825 O O . ALA A 1 104 ? 16.646 -1.460 -23.100 1.00 78.44 104 ALA A O 1
ATOM 826 N N . TYR A 1 105 ? 18.836 -1.491 -23.592 1.00 81.00 105 TYR A N 1
ATOM 827 C CA . TYR A 1 105 ? 19.169 -2.534 -22.610 1.00 81.00 105 TYR A CA 1
ATOM 828 C C . TYR A 1 105 ? 19.023 -2.046 -21.164 1.00 81.00 105 TYR A C 1
ATOM 830 O O . TYR A 1 105 ? 18.428 -2.750 -20.344 1.00 81.00 105 TYR A O 1
ATOM 838 N N . ASN A 1 106 ? 19.509 -0.842 -20.856 1.00 83.56 106 ASN A N 1
ATOM 839 C CA . ASN A 1 106 ? 19.369 -0.238 -19.530 1.00 83.56 106 ASN A CA 1
ATOM 840 C C . ASN A 1 106 ? 17.892 -0.021 -19.168 1.00 83.56 106 ASN A C 1
ATOM 842 O O . ASN A 1 106 ? 17.473 -0.327 -18.051 1.00 83.56 106 ASN A O 1
ATOM 846 N N . CYS A 1 107 ? 17.087 0.430 -20.133 1.00 86.50 107 CYS A N 1
ATOM 847 C CA . CYS A 1 107 ? 15.645 0.619 -19.985 1.00 86.50 107 CYS A CA 1
ATOM 848 C C . CYS A 1 107 ? 14.945 -0.704 -19.624 1.00 86.50 107 CYS A C 1
ATOM 850 O O . CYS A 1 107 ? 14.165 -0.767 -18.673 1.00 86.50 107 CYS A O 1
ATOM 852 N N . ARG A 1 108 ? 15.296 -1.801 -20.314 1.00 87.88 108 ARG A N 1
ATOM 853 C CA . ARG A 1 108 ? 14.774 -3.143 -20.010 1.00 87.88 108 ARG A CA 1
ATOM 854 C C . ARG A 1 108 ? 15.154 -3.608 -18.604 1.00 87.88 108 ARG A C 1
ATOM 856 O O . ARG A 1 108 ? 14.286 -4.077 -17.874 1.00 87.88 108 ARG A O 1
ATOM 863 N N . PHE A 1 109 ? 16.423 -3.470 -18.221 1.00 89.31 109 PHE A N 1
ATOM 864 C CA . PHE A 1 109 ? 16.878 -3.845 -16.880 1.00 89.31 109 PHE A CA 1
ATOM 865 C C . PHE A 1 109 ? 16.113 -3.071 -15.799 1.00 89.31 109 PHE A C 1
ATOM 867 O O . PHE A 1 109 ? 15.681 -3.653 -14.805 1.00 89.31 109 PHE A O 1
ATOM 874 N N . LYS A 1 110 ? 15.864 -1.775 -16.030 1.00 91.38 110 LYS A N 1
ATOM 875 C CA . LYS A 1 110 ? 15.088 -0.951 -15.102 1.00 91.38 110 LYS A CA 1
ATOM 876 C C . LYS A 1 110 ? 13.631 -1.401 -14.987 1.00 91.38 110 LYS A C 1
ATOM 878 O O . LYS A 1 110 ? 13.097 -1.415 -13.881 1.00 91.38 110 LYS A O 1
ATOM 883 N N . ILE A 1 111 ? 12.998 -1.800 -16.093 1.00 94.44 111 ILE A N 1
ATOM 884 C CA . ILE A 1 111 ? 11.653 -2.397 -16.059 1.00 94.44 111 ILE A CA 1
ATOM 885 C C . ILE A 1 111 ? 11.658 -3.687 -15.238 1.00 94.44 111 ILE A C 1
ATOM 887 O O . ILE A 1 111 ? 10.802 -3.837 -14.374 1.00 94.44 111 ILE A O 1
ATOM 891 N N . GLU A 1 112 ? 12.609 -4.596 -15.472 1.00 94.25 112 GLU A N 1
ATOM 892 C CA . GLU A 1 112 ? 12.689 -5.868 -14.736 1.00 94.25 112 GLU A CA 1
ATOM 893 C C . GLU A 1 112 ? 12.856 -5.645 -13.220 1.00 94.25 112 GLU A C 1
ATOM 895 O O . GLU A 1 112 ? 12.258 -6.357 -12.412 1.00 94.25 112 GLU A O 1
ATOM 900 N N . GLU A 1 113 ? 13.647 -4.646 -12.820 1.00 95.19 113 GLU A N 1
ATOM 901 C CA . GLU A 1 113 ? 13.807 -4.243 -11.418 1.00 95.19 113 GLU A CA 1
ATOM 902 C C . GLU A 1 113 ? 12.494 -3.702 -10.829 1.00 95.19 113 GLU A C 1
ATOM 904 O O . GLU A 1 113 ? 12.047 -4.166 -9.780 1.00 95.19 113 GLU A O 1
ATOM 909 N N . LEU A 1 114 ? 11.833 -2.779 -11.532 1.00 95.62 114 LEU A N 1
ATOM 910 C CA . LEU A 1 114 ? 10.557 -2.204 -11.102 1.00 95.62 114 LEU A CA 1
ATOM 911 C C . LEU A 1 114 ? 9.427 -3.242 -11.058 1.00 95.62 114 LEU A C 1
ATOM 913 O O . LEU A 1 114 ? 8.545 -3.154 -10.211 1.00 95.62 114 LEU A O 1
ATOM 917 N N . GLU A 1 115 ? 9.427 -4.241 -11.942 1.00 97.69 115 GLU A N 1
ATOM 918 C CA . GLU A 1 115 ? 8.443 -5.327 -11.910 1.00 97.69 115 GLU A CA 1
ATOM 919 C C . GLU A 1 115 ? 8.613 -6.228 -10.689 1.00 97.69 115 GLU A C 1
ATOM 921 O O . GLU A 1 115 ? 7.612 -6.622 -10.087 1.00 97.69 115 GLU A O 1
ATOM 926 N N . LYS A 1 116 ? 9.858 -6.527 -10.298 1.00 97.50 116 LYS A N 1
ATOM 927 C CA . LYS A 1 116 ? 10.143 -7.251 -9.051 1.00 97.50 116 LYS A CA 1
ATOM 928 C C . LYS A 1 116 ? 9.683 -6.451 -7.843 1.00 97.50 116 LYS A C 1
ATOM 930 O O . LYS A 1 116 ? 9.034 -7.012 -6.966 1.00 97.50 116 LYS A O 1
ATOM 935 N N . GLU A 1 117 ? 9.970 -5.153 -7.829 1.00 96.94 117 GLU A N 1
ATOM 936 C CA . GLU A 1 117 ? 9.552 -4.279 -6.738 1.00 96.94 117 GLU A CA 1
ATOM 937 C C . GLU A 1 117 ? 8.027 -4.163 -6.656 1.00 96.94 117 GLU A C 1
ATOM 939 O O . GLU A 1 117 ? 7.456 -4.305 -5.580 1.00 96.94 117 GLU A O 1
ATOM 944 N N . ARG A 1 118 ? 7.337 -4.041 -7.797 1.00 97.75 118 ARG A N 1
ATOM 945 C CA . ARG A 1 118 ? 5.869 -4.064 -7.855 1.00 97.75 118 ARG A CA 1
ATOM 946 C C . ARG A 1 118 ? 5.294 -5.347 -7.252 1.00 97.75 118 ARG A C 1
ATOM 948 O O . ARG A 1 118 ? 4.295 -5.285 -6.546 1.00 97.75 118 ARG A O 1
ATOM 955 N N . LEU A 1 119 ? 5.886 -6.505 -7.552 1.00 97.94 119 LEU A N 1
ATOM 956 C CA . LEU A 1 119 ? 5.436 -7.787 -7.000 1.00 97.94 119 LEU A CA 1
ATOM 957 C C . LEU A 1 119 ? 5.684 -7.876 -5.490 1.00 97.94 119 LEU A C 1
ATOM 959 O O . LEU A 1 119 ? 4.800 -8.323 -4.768 1.00 97.94 119 LEU A O 1
ATOM 963 N N . ARG A 1 120 ? 6.845 -7.407 -5.018 1.00 97.44 120 ARG A N 1
ATOM 964 C CA . ARG A 1 120 ? 7.169 -7.330 -3.587 1.00 97.44 120 ARG A CA 1
ATOM 965 C C . ARG A 1 120 ? 6.175 -6.439 -2.837 1.00 97.44 120 ARG A C 1
ATOM 967 O O . ARG A 1 120 ? 5.667 -6.837 -1.797 1.00 97.44 120 ARG A O 1
ATOM 974 N N . LEU A 1 121 ? 5.886 -5.256 -3.381 1.00 97.50 121 LEU A N 1
ATOM 975 C CA . LEU A 1 121 ? 4.927 -4.312 -2.807 1.00 97.50 121 LEU A CA 1
ATOM 976 C C . LEU A 1 121 ? 3.490 -4.846 -2.855 1.00 97.50 121 LEU A C 1
ATOM 978 O O . LEU A 1 121 ? 2.722 -4.577 -1.943 1.00 97.50 121 LEU A O 1
ATOM 982 N N . ALA A 1 122 ? 3.120 -5.617 -3.882 1.00 97.62 122 ALA A N 1
ATOM 983 C CA . ALA A 1 122 ? 1.801 -6.249 -3.946 1.00 97.62 122 ALA A CA 1
ATOM 984 C C . ALA A 1 122 ? 1.587 -7.250 -2.800 1.00 97.62 122 ALA A C 1
ATOM 986 O O . ALA A 1 122 ? 0.526 -7.238 -2.188 1.00 97.62 122 ALA A O 1
ATOM 987 N N . GLU A 1 123 ? 2.592 -8.085 -2.509 1.00 97.06 123 GLU A N 1
ATOM 988 C CA . GLU A 1 123 ? 2.576 -9.012 -1.365 1.00 97.06 123 GLU A CA 1
ATOM 989 C C . GLU A 1 123 ? 2.492 -8.237 -0.041 1.00 97.06 123 GLU A C 1
ATOM 991 O O . GLU A 1 123 ? 1.660 -8.542 0.803 1.00 97.06 123 GLU A O 1
ATOM 996 N N . GLU A 1 124 ? 3.281 -7.168 0.103 1.00 97.62 124 GLU A N 1
ATOM 997 C CA . GLU A 1 124 ? 3.268 -6.312 1.296 1.00 97.62 124 GLU A CA 1
ATOM 998 C C . GLU A 1 124 ? 1.911 -5.623 1.527 1.00 97.62 124 GLU A C 1
ATOM 1000 O O . GLU A 1 124 ? 1.436 -5.557 2.660 1.00 97.62 124 GLU A O 1
ATOM 1005 N N . VAL A 1 125 ? 1.257 -5.135 0.467 1.00 98.19 125 VAL A N 1
ATOM 1006 C CA . VAL A 1 125 ? -0.091 -4.549 0.548 1.00 98.19 125 VAL A CA 1
ATOM 1007 C C . VAL A 1 125 ? -1.131 -5.594 0.956 1.00 98.19 125 VAL A C 1
ATOM 1009 O O . VAL A 1 125 ? -2.034 -5.261 1.721 1.00 98.19 125 VAL A O 1
ATOM 1012 N N . ASP A 1 126 ? -1.018 -6.832 0.472 1.00 98.00 126 ASP A N 1
ATOM 1013 C CA . ASP A 1 126 ? -1.929 -7.926 0.837 1.00 98.00 126 ASP A CA 1
ATOM 1014 C C . ASP A 1 126 ? -1.773 -8.287 2.325 1.00 98.00 126 ASP A C 1
ATOM 1016 O O . ASP A 1 126 ? -2.739 -8.211 3.089 1.00 98.00 126 ASP A O 1
ATOM 1020 N N . ASP A 1 127 ? -0.533 -8.524 2.769 1.00 97.25 127 ASP A N 1
ATOM 1021 C CA . ASP A 1 127 ? -0.198 -8.850 4.161 1.00 97.25 127 ASP A CA 1
ATOM 1022 C C . ASP A 1 127 ? -0.657 -7.749 5.138 1.00 97.25 127 ASP A C 1
ATOM 1024 O O . ASP A 1 127 ? -1.324 -8.021 6.143 1.00 97.25 127 ASP A O 1
ATOM 1028 N N . LEU A 1 128 ? -0.346 -6.481 4.836 1.00 97.75 128 LEU A N 1
ATOM 1029 C CA . LEU A 1 128 ? -0.774 -5.341 5.654 1.00 97.75 128 LEU A CA 1
ATOM 1030 C C . LEU A 1 128 ? -2.290 -5.119 5.581 1.00 97.75 128 LEU A C 1
ATOM 1032 O O . LEU A 1 128 ? -2.882 -4.598 6.526 1.00 97.75 128 LEU A O 1
ATOM 1036 N N . GLY A 1 129 ? -2.938 -5.491 4.475 1.00 97.81 129 GLY A N 1
ATOM 1037 C CA . GLY A 1 129 ? -4.391 -5.435 4.322 1.00 97.81 129 GLY A CA 1
ATOM 1038 C C . GLY A 1 129 ? -5.103 -6.396 5.273 1.00 97.81 129 GLY A C 1
ATOM 1039 O O . GLY A 1 129 ? -6.063 -6.007 5.957 1.00 97.81 129 GLY A O 1
ATOM 1040 N N . ASP A 1 130 ? -4.587 -7.618 5.374 1.00 97.25 130 ASP A N 1
ATOM 1041 C CA . ASP A 1 130 ? -5.045 -8.629 6.324 1.00 97.25 130 ASP A CA 1
ATOM 1042 C C . ASP A 1 130 ? -4.783 -8.198 7.770 1.00 97.25 130 ASP A C 1
ATOM 1044 O O . ASP A 1 130 ? -5.698 -8.216 8.604 1.00 97.25 130 ASP A O 1
ATOM 1048 N N . GLU A 1 131 ? -3.568 -7.731 8.075 1.00 97.94 131 GLU A N 1
ATOM 1049 C CA . GLU A 1 131 ? -3.218 -7.260 9.417 1.00 97.94 131 GLU A CA 1
ATOM 1050 C C . GLU A 1 131 ? -4.076 -6.065 9.839 1.00 97.94 131 GLU A C 1
ATOM 1052 O O . GLU A 1 131 ? -4.623 -6.042 10.944 1.00 97.94 131 GLU A O 1
ATOM 1057 N N . ARG A 1 132 ? -4.286 -5.099 8.941 1.00 98.06 132 ARG A N 1
ATOM 1058 C CA . ARG A 1 132 ? -5.154 -3.945 9.188 1.00 98.06 132 ARG A CA 1
ATOM 1059 C C . ARG A 1 132 ? -6.582 -4.379 9.500 1.00 98.06 132 ARG A C 1
ATOM 1061 O O . ARG A 1 132 ? -7.220 -3.804 10.384 1.00 98.06 132 ARG A O 1
ATOM 1068 N N . THR A 1 133 ? -7.100 -5.368 8.775 1.00 97.94 133 THR A N 1
ATOM 1069 C CA . THR A 1 133 ? -8.448 -5.907 8.998 1.00 97.94 133 THR A CA 1
ATOM 1070 C C . THR A 1 133 ? -8.545 -6.587 10.360 1.00 97.94 133 THR A C 1
ATOM 1072 O O . THR A 1 133 ? -9.507 -6.361 11.098 1.00 97.94 133 THR A O 1
ATOM 1075 N N . TRP A 1 134 ? -7.522 -7.358 10.728 1.00 97.31 134 TRP A N 1
ATOM 1076 C CA . TRP A 1 134 ? -7.413 -7.984 12.040 1.00 97.31 134 TRP A CA 1
ATOM 1077 C C . TRP A 1 134 ? -7.358 -6.948 13.174 1.00 97.31 134 TRP A C 1
ATOM 1079 O O . TRP A 1 134 ? -8.166 -7.014 14.101 1.00 97.31 134 TRP A O 1
ATOM 1089 N N . LYS A 1 135 ? -6.479 -5.944 13.074 1.00 97.50 135 LYS A N 1
ATOM 1090 C CA . LYS A 1 135 ? -6.341 -4.875 14.077 1.00 97.50 135 LYS A CA 1
ATOM 1091 C C . LYS A 1 135 ? -7.593 -4.031 14.227 1.00 97.50 135 LYS A C 1
ATOM 1093 O O . LYS A 1 135 ? -7.985 -3.704 15.344 1.00 97.50 135 LYS A O 1
ATOM 1098 N N . ARG A 1 136 ? -8.290 -3.757 13.123 1.00 98.06 136 ARG A N 1
ATOM 1099 C CA . ARG A 1 136 ? -9.596 -3.098 13.172 1.00 98.06 136 ARG A CA 1
ATOM 1100 C C . ARG A 1 136 ? -10.594 -3.892 14.008 1.00 98.06 136 ARG A C 1
ATOM 1102 O O . ARG A 1 136 ? -11.310 -3.318 14.820 1.00 98.06 136 ARG A O 1
ATOM 1109 N N . HIS A 1 137 ? -10.642 -5.204 13.800 1.00 97.38 137 HIS A N 1
ATOM 1110 C CA . HIS A 1 137 ? -11.538 -6.075 14.546 1.00 97.38 137 HIS A CA 1
ATOM 1111 C C . HIS A 1 137 ? -11.174 -6.132 16.041 1.00 97.38 137 HIS A C 1
ATOM 1113 O O . HIS A 1 137 ? -12.077 -6.084 16.872 1.00 97.38 137 HIS A O 1
ATOM 1119 N N . GLU A 1 138 ? -9.885 -6.176 16.404 1.00 97.31 138 GLU A N 1
ATOM 1120 C CA . GLU A 1 138 ? -9.441 -6.073 17.808 1.00 97.31 138 GLU A CA 1
ATOM 1121 C C . GLU A 1 138 ? -9.882 -4.743 18.449 1.00 97.31 138 GLU A C 1
ATOM 1123 O O . GLU A 1 138 ? -10.465 -4.751 19.536 1.00 97.31 138 GLU A O 1
ATOM 1128 N N . ALA A 1 139 ? -9.701 -3.617 17.751 1.00 97.88 139 ALA A N 1
ATOM 1129 C CA . ALA A 1 139 ? -10.143 -2.304 18.221 1.00 97.88 139 ALA A CA 1
ATOM 1130 C C . ALA A 1 139 ? -11.673 -2.218 18.384 1.00 97.88 139 ALA A C 1
ATOM 1132 O O . ALA A 1 139 ? -12.163 -1.711 19.395 1.00 97.88 139 ALA A O 1
ATOM 1133 N N . ASP A 1 140 ? -12.442 -2.770 17.437 1.00 98.06 140 ASP A N 1
ATOM 1134 C CA . ASP A 1 140 ? -13.907 -2.825 17.515 1.00 98.06 140 ASP A CA 1
ATOM 1135 C C . ASP A 1 140 ? -14.381 -3.678 18.712 1.00 98.06 140 ASP A C 1
ATOM 1137 O O . ASP A 1 140 ? -15.352 -3.320 19.385 1.00 98.06 140 ASP A O 1
ATOM 1141 N N . GLN A 1 141 ? -13.690 -4.780 19.027 1.00 97.81 141 GLN A N 1
ATOM 1142 C CA . GLN A 1 141 ? -13.987 -5.605 20.205 1.00 97.81 141 GLN A CA 1
ATOM 1143 C C . GLN A 1 141 ? -13.656 -4.891 21.519 1.00 97.81 141 GLN A C 1
ATOM 1145 O O . GLN A 1 141 ? -14.473 -4.899 22.444 1.00 97.81 141 GLN A O 1
ATOM 1150 N N . ALA A 1 142 ? -12.488 -4.250 21.604 1.00 97.62 142 ALA A N 1
ATOM 1151 C CA . ALA A 1 142 ? -12.090 -3.484 22.781 1.00 97.62 142 ALA A CA 1
ATOM 1152 C C . ALA A 1 142 ? -13.060 -2.320 23.039 1.00 97.62 142 ALA A C 1
ATOM 1154 O O . ALA A 1 142 ? -13.481 -2.089 24.174 1.00 97.62 142 ALA A O 1
ATOM 1155 N N . LYS A 1 143 ? -13.519 -1.660 21.968 1.00 97.81 143 LYS A N 1
ATOM 1156 C CA . LYS A 1 143 ? -14.553 -0.626 22.037 1.00 97.81 143 LYS A CA 1
ATOM 1157 C C . LYS A 1 143 ? -15.867 -1.152 22.611 1.00 97.81 143 LYS A C 1
ATOM 1159 O O . LYS A 1 143 ? -16.425 -0.526 23.508 1.00 97.81 143 LYS A O 1
ATOM 1164 N N . GLN A 1 144 ? -16.352 -2.303 22.141 1.00 97.94 144 GLN A N 1
ATOM 1165 C CA . GLN A 1 144 ? -17.579 -2.909 22.675 1.00 97.94 144 GLN A CA 1
ATOM 1166 C C . GLN A 1 144 ? -17.454 -3.240 24.168 1.00 97.94 144 GLN A C 1
ATOM 1168 O O . GLN A 1 144 ? -18.390 -3.001 24.933 1.00 97.94 144 GLN A O 1
ATOM 1173 N N . ALA A 1 145 ? -16.300 -3.759 24.602 1.00 96.69 145 ALA A N 1
ATOM 1174 C CA . ALA A 1 145 ? -16.041 -4.030 26.014 1.00 96.69 145 ALA A CA 1
ATOM 1175 C C . ALA A 1 145 ? -16.044 -2.740 26.853 1.00 96.69 145 ALA A C 1
ATOM 1177 O O . ALA A 1 145 ?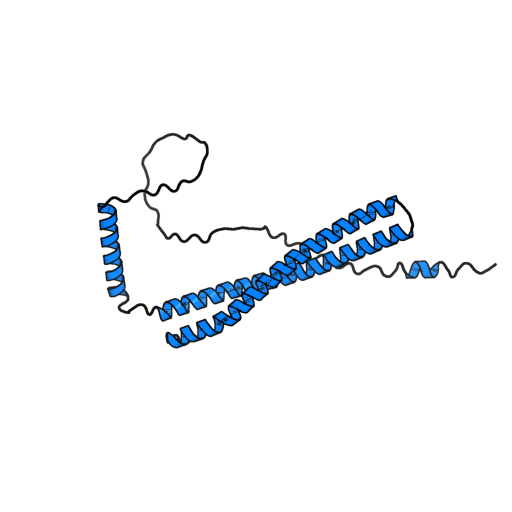 -16.655 -2.704 27.924 1.00 96.69 145 ALA A O 1
ATOM 1178 N N . TYR A 1 146 ? -15.429 -1.671 26.343 1.00 97.19 146 TYR A N 1
ATOM 1179 C CA . TYR A 1 146 ? -15.427 -0.361 26.990 1.00 97.19 146 TYR A CA 1
ATOM 1180 C C . TYR A 1 146 ? -16.832 0.248 27.093 1.00 97.19 146 TYR A C 1
ATOM 1182 O O . TYR A 1 146 ? -17.235 0.714 28.160 1.00 97.19 146 TYR A O 1
ATOM 1190 N N . GLU A 1 147 ? -17.630 0.178 26.027 1.00 97.75 147 GLU A N 1
ATOM 1191 C CA . GLU A 1 147 ? -19.025 0.634 26.031 1.00 97.75 147 GLU A CA 1
ATOM 1192 C C . GLU A 1 147 ? -19.891 -0.160 27.024 1.00 97.75 147 GLU A C 1
ATOM 1194 O O . GLU A 1 147 ? -20.722 0.419 27.729 1.00 97.75 147 GLU A O 1
ATOM 1199 N N . ALA A 1 148 ? -19.661 -1.470 27.150 1.00 96.81 148 ALA A N 1
ATOM 1200 C CA . ALA A 1 148 ? -20.335 -2.301 28.146 1.00 96.81 148 ALA A CA 1
ATOM 1201 C C . ALA A 1 148 ? -19.941 -1.927 29.588 1.00 96.81 148 ALA A C 1
ATOM 1203 O O . ALA A 1 148 ? -20.805 -1.888 30.467 1.00 96.81 148 ALA A O 1
ATOM 1204 N N . ALA A 1 149 ? -18.667 -1.612 29.836 1.00 96.75 149 ALA A N 1
ATOM 1205 C CA . ALA A 1 149 ? -18.199 -1.139 31.139 1.00 96.75 149 ALA A CA 1
ATOM 1206 C C . ALA A 1 149 ? -18.786 0.236 31.500 1.00 96.75 149 ALA A C 1
ATOM 1208 O O . ALA A 1 149 ? -19.214 0.461 32.632 1.00 96.75 149 ALA A O 1
ATOM 1209 N N . LEU A 1 150 ? -18.888 1.145 30.527 1.00 97.38 150 LEU A N 1
ATOM 1210 C CA . LEU A 1 150 ? -19.576 2.425 30.714 1.00 97.38 150 LEU A CA 1
ATOM 1211 C C . LEU A 1 150 ? -21.052 2.226 31.079 1.00 97.38 150 LEU A C 1
ATOM 1213 O O . LEU A 1 150 ? -21.563 2.914 31.962 1.00 97.38 150 LEU A O 1
ATOM 1217 N N . ALA A 1 151 ? -21.731 1.273 30.436 1.00 97.50 151 ALA A N 1
ATOM 1218 C CA . ALA A 1 151 ? -23.130 0.963 30.717 1.00 97.50 151 ALA A CA 1
ATOM 1219 C C . ALA A 1 151 ? -23.345 0.324 32.101 1.00 97.50 151 ALA A C 1
ATOM 1221 O O . ALA A 1 151 ? -24.397 0.533 32.708 1.00 97.50 151 ALA A O 1
ATOM 1222 N N . SER A 1 152 ? -22.374 -0.442 32.609 1.00 96.00 152 SER A N 1
ATOM 1223 C CA . SER A 1 152 ? -22.452 -1.033 33.951 1.00 96.00 152 SER A CA 1
ATOM 1224 C C . SER A 1 152 ? -22.178 -0.019 35.068 1.00 96.00 152 SER A C 1
ATOM 1226 O O . SER A 1 152 ? -22.646 -0.211 36.190 1.00 96.00 152 SER A O 1
ATOM 1228 N N . GLY A 1 153 ? -21.443 1.059 34.771 1.00 95.44 153 GLY A N 1
ATOM 1229 C CA . GLY A 1 153 ? -21.036 2.069 35.750 1.00 95.44 153 GLY A CA 1
ATOM 1230 C C . GLY A 1 153 ? -19.936 1.599 36.710 1.00 95.44 153 GLY A C 1
ATOM 1231 O O . GLY A 1 153 ? -19.658 2.282 37.696 1.00 95.44 153 GLY A O 1
ATOM 1232 N N . ASP A 1 154 ? -19.313 0.448 36.447 1.00 95.62 154 ASP A N 1
ATOM 1233 C CA . ASP A 1 154 ? -18.196 -0.067 37.237 1.00 95.62 154 ASP A CA 1
ATOM 1234 C C . ASP A 1 154 ? -16.917 0.711 36.899 1.00 95.62 154 ASP A C 1
ATOM 1236 O O . ASP A 1 154 ? -16.322 0.538 35.834 1.00 95.62 154 ASP A O 1
ATOM 1240 N N . SER A 1 155 ? -16.476 1.567 37.824 1.00 95.44 155 SER A N 1
ATOM 1241 C CA . SER A 1 155 ? -15.303 2.424 37.630 1.00 95.44 155 SER A CA 1
ATOM 1242 C C . SER A 1 155 ? -14.021 1.643 37.339 1.00 95.44 155 SER A C 1
ATOM 1244 O O . SER A 1 155 ? -13.190 2.119 36.570 1.00 95.44 155 SER A O 1
ATOM 1246 N N . PHE A 1 156 ? -13.858 0.449 37.918 1.00 94.62 156 PHE A N 1
ATOM 1247 C CA . PHE A 1 156 ? -12.675 -0.378 37.686 1.00 94.62 156 PHE A CA 1
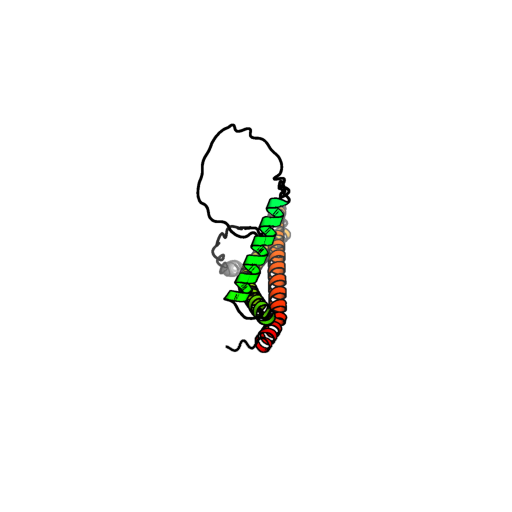ATOM 1248 C C . PHE A 1 156 ? -12.708 -1.007 36.287 1.00 94.62 156 PHE A C 1
ATOM 1250 O O . PHE A 1 156 ? -11.701 -1.000 35.572 1.00 94.62 156 PHE A O 1
ATOM 1257 N N . ALA A 1 157 ? -13.878 -1.497 35.866 1.00 95.44 157 ALA A N 1
ATOM 1258 C CA . ALA A 1 157 ? -14.064 -2.029 34.519 1.00 95.44 157 ALA A CA 1
ATOM 1259 C C . ALA A 1 157 ? -13.862 -0.944 33.452 1.00 95.44 157 ALA A C 1
ATOM 1261 O O . ALA A 1 157 ? -13.211 -1.200 32.439 1.00 95.44 157 ALA A O 1
ATOM 1262 N N . ILE A 1 158 ? -14.371 0.270 33.693 1.00 97.44 158 ILE A N 1
ATOM 1263 C CA . ILE A 1 158 ? -14.219 1.425 32.797 1.00 97.44 158 ILE A CA 1
ATOM 1264 C C . ILE A 1 158 ? -12.741 1.763 32.608 1.00 97.44 158 ILE A C 1
ATOM 1266 O O . ILE A 1 158 ? -12.299 1.941 31.477 1.00 97.44 158 ILE A O 1
ATOM 1270 N N . GLU A 1 159 ? -11.966 1.844 33.690 1.00 95.44 159 GLU A N 1
ATOM 1271 C CA . GLU A 1 159 ? -10.551 2.212 33.601 1.00 95.44 159 GLU A CA 1
ATOM 1272 C C . GLU A 1 159 ? -9.723 1.149 32.869 1.00 95.44 159 GLU A C 1
ATOM 1274 O O . GLU A 1 159 ? -8.936 1.489 31.986 1.00 95.44 159 GLU A O 1
ATOM 1279 N N . THR A 1 160 ? -9.971 -0.130 33.160 1.00 94.81 160 THR A N 1
ATOM 1280 C CA . THR A 1 160 ? -9.273 -1.251 32.511 1.00 94.81 160 THR A CA 1
ATOM 1281 C C . THR A 1 160 ? -9.570 -1.296 31.010 1.00 94.81 160 THR A C 1
ATOM 1283 O O . THR A 1 160 ? -8.663 -1.262 30.185 1.00 94.81 160 THR A O 1
ATOM 1286 N N . THR A 1 161 ? -10.851 -1.290 30.639 1.00 96.19 161 THR A N 1
ATOM 1287 C CA . THR A 1 161 ? -11.262 -1.404 29.229 1.00 96.19 161 THR A CA 1
ATOM 1288 C C . THR A 1 161 ? -10.962 -0.147 28.409 1.00 96.19 161 THR A C 1
ATOM 1290 O O . THR A 1 161 ? -10.758 -0.245 27.201 1.00 96.19 161 THR A O 1
ATOM 1293 N N . ARG A 1 162 ? -10.868 1.034 29.040 1.00 97.12 162 ARG A N 1
ATOM 1294 C CA . ARG A 1 162 ? -10.400 2.261 28.376 1.00 97.12 162 ARG A CA 1
ATOM 1295 C C . ARG A 1 162 ? -8.959 2.127 27.900 1.00 97.12 162 ARG A C 1
ATOM 1297 O O . ARG A 1 162 ? -8.643 2.591 26.804 1.00 97.12 162 ARG A O 1
ATOM 1304 N N . PHE A 1 163 ? -8.091 1.566 28.742 1.00 95.38 163 PHE A N 1
ATOM 1305 C CA . PHE A 1 163 ? -6.687 1.365 28.403 1.00 95.38 163 PHE A CA 1
ATOM 1306 C C . PHE A 1 163 ? -6.562 0.403 27.220 1.00 95.38 163 PHE A C 1
ATOM 1308 O O . PHE A 1 163 ? -5.979 0.780 26.208 1.00 95.38 163 PHE A O 1
ATOM 1315 N N . ASP A 1 164 ? -7.220 -0.756 27.302 1.00 96.25 164 ASP A N 1
ATOM 1316 C CA . ASP A 1 164 ? -7.220 -1.764 26.235 1.00 96.25 164 ASP A CA 1
ATOM 1317 C C . ASP A 1 164 ? -7.757 -1.206 24.907 1.00 96.25 164 ASP A C 1
ATOM 1319 O O . ASP A 1 164 ? -7.190 -1.456 23.846 1.00 96.25 164 ASP A O 1
ATOM 1323 N N . TYR A 1 165 ? -8.835 -0.412 24.951 1.00 97.81 165 TYR A N 1
ATOM 1324 C CA . TYR A 1 165 ? -9.366 0.245 23.755 1.00 97.81 165 TYR A CA 1
ATOM 1325 C C . TYR A 1 165 ? -8.373 1.243 23.155 1.00 97.81 165 TYR A C 1
ATOM 1327 O O . TYR A 1 165 ? -8.171 1.247 21.944 1.00 97.81 165 TYR A O 1
ATOM 1335 N N . THR A 1 166 ? -7.736 2.062 23.994 1.00 97.81 166 THR A N 1
ATOM 1336 C CA . THR A 1 166 ? -6.760 3.059 23.531 1.00 97.81 166 THR A CA 1
ATOM 1337 C C . THR A 1 166 ? -5.553 2.385 22.878 1.00 97.81 166 THR A C 1
ATOM 1339 O O . THR A 1 166 ? -5.078 2.843 21.843 1.00 97.81 166 THR A O 1
ATOM 1342 N N . ASP A 1 167 ? -5.065 1.295 23.467 1.00 97.50 167 ASP A N 1
ATOM 1343 C CA . ASP A 1 167 ? -3.942 0.521 22.937 1.00 97.50 167 ASP A CA 1
ATOM 1344 C C . ASP A 1 167 ? -4.286 -0.102 21.574 1.00 97.50 167 ASP A C 1
ATOM 1346 O O . ASP A 1 167 ? -3.587 0.126 20.588 1.00 97.50 167 ASP A O 1
ATOM 1350 N N . ALA A 1 168 ? -5.437 -0.776 21.475 1.00 96.81 168 ALA A N 1
ATOM 1351 C CA . ALA A 1 168 ? -5.896 -1.383 20.227 1.00 96.81 168 ALA A CA 1
ATOM 1352 C C . ALA A 1 168 ? -6.167 -0.350 19.113 1.00 96.81 168 ALA A C 1
ATOM 1354 O O . ALA A 1 168 ? -5.911 -0.621 17.938 1.00 96.81 168 ALA A O 1
ATOM 1355 N N . GLU A 1 169 ? -6.680 0.835 19.461 1.00 97.88 169 GLU A N 1
ATOM 1356 C CA . GLU A 1 169 ? -6.890 1.933 18.511 1.00 97.88 169 GLU A CA 1
ATOM 1357 C C . GLU A 1 169 ? -5.557 2.468 17.966 1.00 97.88 169 GLU A C 1
ATOM 1359 O O . GLU A 1 169 ? -5.425 2.642 16.753 1.00 97.88 169 GLU A O 1
ATOM 1364 N N . ASN A 1 170 ? -4.552 2.640 18.832 1.00 97.88 170 ASN A N 1
ATOM 1365 C CA . ASN A 1 170 ? -3.214 3.064 18.419 1.00 97.88 170 ASN A CA 1
ATOM 1366 C C . ASN A 1 170 ? -2.555 2.039 17.485 1.00 97.88 170 ASN A C 1
ATOM 1368 O O . ASN A 1 170 ? -2.060 2.418 16.425 1.00 97.88 170 ASN A O 1
ATOM 1372 N N . GLU A 1 171 ? -2.591 0.746 17.827 1.00 97.69 171 GLU A N 1
ATOM 1373 C CA . GLU A 1 171 ? -2.033 -0.312 16.971 1.00 97.69 171 GLU A CA 1
ATOM 1374 C C . GLU A 1 171 ? -2.729 -0.365 15.600 1.00 97.69 171 GLU A C 1
ATOM 1376 O O . GLU A 1 171 ? -2.082 -0.540 14.565 1.00 97.69 171 GLU A O 1
ATOM 1381 N N . TYR A 1 172 ? -4.054 -0.186 15.562 1.00 98.25 172 TYR A N 1
ATOM 1382 C CA . TYR A 1 172 ? -4.786 -0.112 14.300 1.00 98.25 172 TYR A CA 1
ATOM 1383 C C . TYR A 1 172 ? -4.374 1.101 13.456 1.00 98.25 172 TYR A C 1
ATOM 1385 O O . TYR A 1 172 ? -4.214 0.975 12.237 1.00 98.25 172 TYR A O 1
ATOM 1393 N N . ASP A 1 173 ? -4.191 2.268 14.074 1.00 98.25 173 ASP A N 1
ATOM 1394 C CA . ASP A 1 173 ? -3.760 3.473 13.368 1.00 98.25 173 ASP A CA 1
ATOM 1395 C C . ASP A 1 173 ? -2.318 3.366 12.843 1.00 98.25 173 ASP A C 1
ATOM 1397 O O . ASP A 1 173 ? -2.041 3.841 11.734 1.00 98.25 173 ASP A O 1
ATOM 1401 N N . GLU A 1 174 ? -1.423 2.688 13.566 1.00 97.94 174 GLU A N 1
ATOM 1402 C CA . GLU A 1 174 ? -0.069 2.375 13.096 1.00 97.94 174 GLU A CA 1
ATOM 1403 C C . GLU A 1 174 ? -0.099 1.489 11.845 1.00 97.94 174 GLU A C 1
ATOM 1405 O O . GLU A 1 174 ? 0.414 1.892 10.796 1.00 97.94 174 GLU A O 1
ATOM 1410 N N . VAL A 1 175 ? -0.787 0.344 11.894 1.00 97.81 175 VAL A N 1
ATOM 1411 C CA . VAL A 1 175 ? -0.886 -0.569 10.739 1.00 97.81 175 VAL A CA 1
ATOM 1412 C C . VAL A 1 175 ? -1.579 0.107 9.556 1.00 97.81 175 VAL A C 1
ATOM 1414 O O . VAL A 1 175 ? -1.196 -0.067 8.401 1.00 97.81 175 VAL A O 1
ATOM 1417 N N . LYS A 1 176 ? -2.589 0.943 9.809 1.00 97.62 176 LYS A N 1
ATOM 1418 C CA . LYS A 1 176 ? -3.257 1.721 8.760 1.00 97.62 176 LYS A CA 1
ATOM 1419 C C . LYS A 1 176 ? -2.308 2.704 8.070 1.00 97.62 176 LYS A C 1
ATOM 1421 O O . LYS A 1 176 ? -2.473 2.944 6.871 1.00 97.62 176 LYS A O 1
ATOM 1426 N N . LYS A 1 177 ? -1.351 3.286 8.798 1.00 98.06 177 LYS A N 1
ATOM 1427 C CA . LYS A 1 177 ? -0.321 4.158 8.222 1.00 98.06 177 LYS A CA 1
ATOM 1428 C C . LYS A 1 177 ? 0.645 3.357 7.350 1.00 98.06 177 LYS A C 1
ATOM 1430 O O . LYS A 1 177 ? 0.871 3.765 6.214 1.00 98.06 177 LYS A O 1
ATOM 1435 N N . GLU A 1 178 ? 1.148 2.230 7.849 1.00 98.12 178 GLU A N 1
ATOM 1436 C CA . GLU A 1 178 ? 2.048 1.344 7.095 1.00 98.12 178 GLU A CA 1
ATOM 1437 C C . GLU A 1 178 ? 1.374 0.827 5.816 1.00 98.12 178 GLU A C 1
ATOM 1439 O O . GLU A 1 178 ? 1.923 0.958 4.725 1.00 98.12 178 GLU A O 1
ATOM 1444 N N . PHE A 1 179 ? 0.127 0.357 5.922 1.00 98.06 179 PHE A N 1
ATOM 1445 C CA . PHE A 1 179 ? -0.675 -0.079 4.776 1.00 98.06 179 PHE A CA 1
ATOM 1446 C C . PHE A 1 179 ? -0.809 1.017 3.714 1.00 98.06 179 PHE A C 1
ATOM 1448 O O . PHE A 1 179 ? -0.693 0.756 2.517 1.00 98.06 179 PHE A O 1
ATOM 1455 N N . LYS A 1 180 ? -1.057 2.261 4.143 1.00 98.19 180 LYS A N 1
ATOM 1456 C CA . LYS A 1 180 ? -1.173 3.389 3.219 1.00 98.19 180 LYS A CA 1
ATOM 1457 C C . LYS A 1 180 ? 0.149 3.654 2.496 1.00 98.19 180 LYS A C 1
ATOM 1459 O O . LYS A 1 180 ? 0.129 3.857 1.289 1.00 98.19 180 LYS A O 1
ATOM 1464 N N . GLU A 1 181 ? 1.269 3.642 3.212 1.00 97.69 181 GLU A N 1
ATOM 1465 C CA . GLU A 1 181 ? 2.595 3.858 2.625 1.00 97.69 181 GLU A CA 1
ATOM 1466 C C . GLU A 1 181 ? 2.948 2.770 1.600 1.00 97.69 181 GLU A C 1
ATOM 1468 O O . GLU A 1 181 ? 3.353 3.088 0.482 1.00 97.69 181 GLU A O 1
ATOM 1473 N N . ALA A 1 182 ? 2.711 1.497 1.929 1.00 96.56 182 ALA A N 1
ATOM 1474 C CA . ALA A 1 182 ? 2.914 0.385 1.001 1.00 96.56 182 ALA A CA 1
ATOM 1475 C C . ALA A 1 182 ? 2.040 0.520 -0.258 1.00 96.56 182 ALA A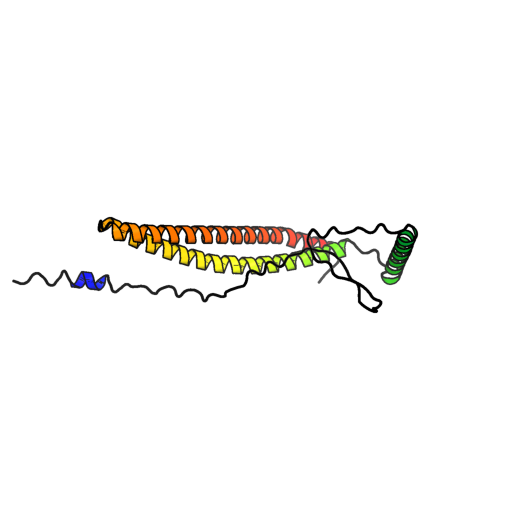 C 1
ATOM 1477 O O . ALA A 1 182 ? 2.525 0.347 -1.380 1.00 96.56 182 ALA A O 1
ATOM 1478 N N . HIS A 1 183 ? 0.768 0.892 -0.088 1.00 97.81 183 HIS A N 1
ATOM 1479 C CA . HIS A 1 183 ? -0.152 1.098 -1.204 1.00 97.81 183 HIS A CA 1
ATOM 1480 C C . HIS A 1 183 ? 0.255 2.294 -2.080 1.00 97.81 183 HIS A C 1
ATOM 1482 O O . HIS A 1 183 ? 0.200 2.196 -3.306 1.00 97.81 183 HIS A O 1
ATOM 1488 N N . ASP A 1 184 ? 0.679 3.413 -1.486 1.00 97.94 184 ASP A N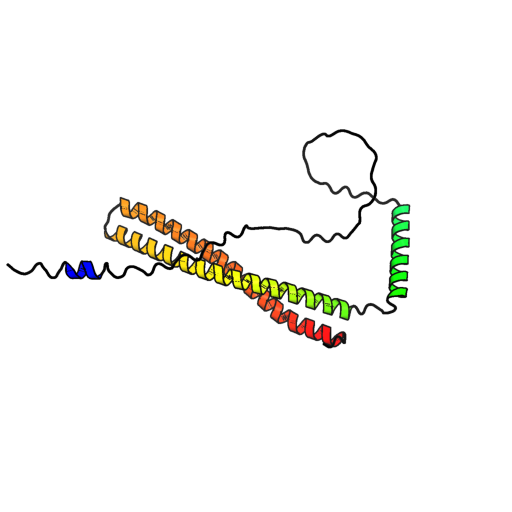 1
ATOM 1489 C CA . ASP A 1 184 ? 1.143 4.596 -2.222 1.00 97.94 184 ASP A CA 1
ATOM 1490 C C . ASP A 1 184 ? 2.404 4.263 -3.055 1.00 97.94 184 ASP A C 1
ATOM 1492 O O . ASP A 1 184 ? 2.471 4.604 -4.241 1.00 97.94 184 ASP A O 1
ATOM 1496 N N . ASN A 1 185 ? 3.351 3.508 -2.481 1.00 95.12 185 ASN A N 1
ATOM 1497 C CA . ASN A 1 185 ? 4.558 3.032 -3.173 1.00 95.12 185 ASN A CA 1
ATOM 1498 C C . ASN A 1 185 ? 4.238 2.051 -4.315 1.00 95.12 185 ASN A C 1
ATOM 1500 O O . ASN A 1 185 ? 4.838 2.122 -5.396 1.00 95.12 185 ASN A O 1
ATOM 1504 N N . TYR A 1 186 ? 3.291 1.132 -4.098 1.00 97.56 186 TYR A N 1
ATOM 1505 C CA . TYR A 1 186 ? 2.820 0.207 -5.133 1.00 97.56 186 TYR A CA 1
ATOM 1506 C C . TYR A 1 186 ? 2.247 0.981 -6.328 1.00 97.56 186 TYR A C 1
ATOM 1508 O O . TYR A 1 186 ? 2.643 0.762 -7.477 1.00 97.56 186 TYR A O 1
ATOM 1516 N N . ASP A 1 187 ? 1.367 1.939 -6.044 1.00 97.25 187 ASP A N 1
ATOM 1517 C CA . ASP A 1 187 ? 0.718 2.801 -7.027 1.00 97.25 187 ASP A CA 1
ATOM 1518 C C . ASP A 1 187 ? 1.731 3.626 -7.837 1.00 97.25 187 ASP A C 1
ATOM 1520 O O . ASP A 1 187 ? 1.617 3.750 -9.061 1.00 97.25 187 ASP A O 1
ATOM 1524 N N . GLU A 1 188 ? 2.731 4.209 -7.173 1.00 97.12 188 GLU A N 1
ATOM 1525 C CA . GLU A 1 188 ? 3.809 4.952 -7.831 1.00 97.12 188 GLU A CA 1
ATOM 1526 C C . GLU A 1 188 ? 4.642 4.054 -8.754 1.00 97.12 188 GLU A C 1
ATOM 1528 O O . GLU A 1 188 ? 4.909 4.413 -9.909 1.00 97.12 188 GLU A O 1
ATOM 1533 N N . THR A 1 189 ? 4.986 2.854 -8.288 1.00 94.75 189 THR A N 1
ATOM 1534 C CA . THR A 1 189 ? 5.719 1.862 -9.083 1.00 94.75 189 THR A CA 1
ATOM 1535 C C . THR A 1 189 ? 4.911 1.442 -10.311 1.00 94.75 189 THR A C 1
ATOM 1537 O O . THR A 1 189 ? 5.440 1.395 -11.427 1.00 94.75 189 THR A O 1
ATOM 1540 N N . GLU A 1 190 ? 3.607 1.200 -10.154 1.00 97.06 190 GLU A N 1
ATOM 1541 C CA . GLU A 1 190 ? 2.726 0.840 -11.264 1.00 97.06 190 GLU A CA 1
ATOM 1542 C C . GLU A 1 190 ? 2.602 1.979 -12.291 1.00 97.06 190 GLU A C 1
ATOM 1544 O O . GLU A 1 190 ? 2.680 1.736 -13.501 1.00 97.06 190 GLU A O 1
ATOM 1549 N N . ARG A 1 191 ? 2.465 3.233 -11.836 1.00 95.75 191 ARG A N 1
ATOM 1550 C CA . ARG A 1 191 ? 2.450 4.413 -12.721 1.00 95.75 191 ARG A CA 1
ATOM 1551 C C . ARG A 1 191 ? 3.755 4.544 -13.498 1.00 95.75 191 ARG A C 1
ATOM 1553 O O . ARG A 1 191 ? 3.718 4.762 -14.709 1.00 95.75 191 ARG A O 1
ATOM 1560 N N . THR A 1 192 ? 4.888 4.360 -12.827 1.00 94.75 192 THR A N 1
ATOM 1561 C CA . THR A 1 192 ? 6.216 4.428 -13.449 1.00 94.75 192 THR A CA 1
ATOM 1562 C C . THR A 1 192 ? 6.368 3.359 -14.528 1.00 94.75 192 THR A C 1
ATOM 1564 O O . THR A 1 192 ? 6.745 3.668 -15.658 1.00 94.75 192 THR A O 1
ATOM 1567 N N . LEU A 1 193 ? 5.980 2.113 -14.238 1.00 95.56 193 LEU A N 1
ATOM 1568 C CA . LEU A 1 193 ? 5.981 1.026 -15.220 1.00 95.56 193 LEU A CA 1
ATOM 1569 C C . LEU A 1 193 ? 5.063 1.310 -16.414 1.00 95.56 193 LEU A C 1
ATOM 1571 O O . LEU A 1 193 ? 5.420 0.997 -17.549 1.00 95.56 193 LEU A O 1
ATOM 1575 N N . ARG A 1 194 ? 3.894 1.918 -16.184 1.00 96.19 194 ARG A N 1
ATOM 1576 C CA . ARG A 1 194 ? 2.943 2.281 -17.247 1.00 96.19 194 ARG A CA 1
ATOM 1577 C C . ARG A 1 194 ? 3.527 3.292 -18.237 1.00 96.19 194 ARG A C 1
ATOM 1579 O O . ARG A 1 194 ? 3.173 3.248 -19.412 1.00 96.19 194 ARG A O 1
ATOM 1586 N N . ILE A 1 195 ? 4.404 4.179 -17.768 1.00 94.88 195 ILE A N 1
ATOM 1587 C CA . ILE A 1 195 ? 5.093 5.178 -18.595 1.00 94.88 195 ILE A CA 1
ATOM 1588 C C . ILE A 1 195 ? 6.330 4.570 -19.266 1.00 94.88 195 ILE A C 1
ATOM 1590 O O . ILE A 1 195 ? 6.488 4.702 -20.477 1.00 94.88 195 ILE A O 1
ATOM 1594 N N . LEU A 1 196 ? 7.176 3.866 -18.507 1.00 92.38 196 LEU A N 1
ATOM 1595 C CA . LEU A 1 196 ? 8.460 3.366 -19.006 1.00 92.38 196 LEU A CA 1
ATOM 1596 C C . LEU A 1 196 ? 8.318 2.233 -20.021 1.00 92.38 196 LEU A C 1
ATOM 1598 O O . LEU A 1 196 ? 9.056 2.212 -20.999 1.00 92.38 196 LEU A O 1
ATOM 1602 N N . LYS A 1 197 ? 7.369 1.304 -19.840 1.00 94.44 197 LYS A N 1
ATOM 1603 C CA . LYS A 1 197 ? 7.167 0.178 -20.774 1.00 94.44 197 LYS A CA 1
ATOM 1604 C C . LYS A 1 197 ? 7.044 0.615 -22.242 1.00 94.44 197 LYS A C 1
ATOM 1606 O O . LYS A 1 197 ? 7.870 0.184 -23.046 1.00 94.44 197 LYS A O 1
ATOM 1611 N N . PRO A 1 198 ? 6.093 1.494 -22.613 1.00 93.06 198 PRO A N 1
ATOM 1612 C CA . PRO A 1 198 ? 5.964 1.928 -24.002 1.00 93.06 198 PRO A CA 1
ATOM 1613 C C . PRO A 1 198 ? 7.157 2.761 -24.490 1.00 93.06 198 PRO A C 1
ATOM 1615 O O . PRO A 1 198 ? 7.437 2.768 -25.687 1.00 93.06 198 PRO A O 1
ATOM 1618 N N . GLU A 1 199 ? 7.857 3.472 -23.603 1.00 90.25 199 GLU A N 1
ATOM 1619 C CA . GLU A 1 199 ? 9.064 4.220 -23.960 1.00 90.25 199 GLU A CA 1
ATOM 1620 C C . GLU A 1 199 ? 10.226 3.278 -24.304 1.00 90.25 199 GLU A C 1
ATOM 1622 O O . GLU A 1 199 ? 10.810 3.396 -25.384 1.00 90.25 199 GLU A O 1
ATOM 1627 N N . CYS A 1 200 ? 10.488 2.278 -23.459 1.00 88.06 200 CYS A N 1
ATOM 1628 C CA . CYS A 1 200 ? 11.501 1.263 -23.727 1.00 88.06 200 CYS A CA 1
ATOM 1629 C C . CYS A 1 200 ? 11.178 0.457 -24.998 1.00 88.06 200 CYS A C 1
ATOM 1631 O O . CYS A 1 200 ? 12.085 0.146 -25.771 1.00 88.06 200 CYS A O 1
ATOM 1633 N N . ASP A 1 201 ? 9.901 0.159 -25.268 1.00 88.94 201 ASP A N 1
ATOM 1634 C CA . ASP A 1 201 ? 9.481 -0.533 -26.497 1.00 88.94 201 ASP A CA 1
ATOM 1635 C C . ASP A 1 201 ? 9.796 0.278 -27.766 1.00 88.94 201 ASP A C 1
ATOM 1637 O O . ASP A 1 201 ? 10.219 -0.287 -28.785 1.00 88.94 201 ASP A O 1
ATOM 1641 N N . ARG A 1 202 ? 9.637 1.609 -27.712 1.00 86.94 202 ARG A N 1
ATOM 1642 C CA . ARG A 1 202 ? 10.029 2.511 -28.808 1.00 86.94 202 ARG A CA 1
ATOM 1643 C C . ARG A 1 202 ? 11.539 2.520 -29.000 1.00 86.94 202 ARG A C 1
ATOM 1645 O O . ARG A 1 202 ? 11.989 2.241 -30.106 1.00 86.94 202 ARG A O 1
ATOM 1652 N N . MET A 1 203 ? 12.308 2.728 -27.928 1.00 83.94 203 MET A N 1
ATOM 1653 C CA . MET A 1 203 ? 13.778 2.725 -27.981 1.00 83.94 203 MET A CA 1
ATOM 1654 C C . MET A 1 203 ? 14.319 1.424 -28.573 1.00 83.94 203 MET A C 1
ATOM 1656 O O . MET A 1 203 ? 15.214 1.429 -29.412 1.00 83.94 203 MET A O 1
ATOM 1660 N N . ARG A 1 204 ? 13.729 0.293 -28.183 1.00 83.19 204 ARG A N 1
ATOM 1661 C CA . ARG A 1 204 ? 14.102 -1.021 -28.701 1.00 83.19 204 ARG A CA 1
ATOM 1662 C C . ARG A 1 204 ? 13.821 -1.162 -30.199 1.00 83.19 204 ARG A C 1
ATOM 1664 O O . ARG A 1 204 ? 14.630 -1.738 -30.925 1.00 83.19 204 ARG A O 1
ATOM 1671 N N . THR A 1 205 ? 12.689 -0.627 -30.655 1.00 84.88 205 THR A N 1
ATOM 1672 C CA . THR A 1 205 ? 12.315 -0.606 -32.076 1.00 84.88 205 THR A CA 1
ATOM 1673 C C . THR A 1 205 ? 13.277 0.262 -32.886 1.00 84.88 205 THR A C 1
ATOM 1675 O O . THR A 1 205 ? 13.760 -0.185 -33.928 1.00 84.88 205 THR A O 1
ATOM 1678 N N . ASP A 1 206 ? 13.598 1.455 -32.384 1.00 81.81 206 ASP A N 1
ATOM 1679 C CA . ASP A 1 206 ? 14.510 2.409 -33.025 1.00 81.81 206 ASP A CA 1
ATOM 1680 C C . ASP A 1 206 ? 15.946 1.869 -33.094 1.00 81.81 206 ASP A C 1
ATOM 1682 O O . ASP A 1 206 ? 16.625 2.033 -34.106 1.00 81.81 206 ASP A O 1
ATOM 1686 N N . ALA A 1 207 ? 16.374 1.128 -32.068 1.00 79.88 207 ALA A N 1
ATOM 1687 C CA . ALA A 1 207 ? 17.669 0.451 -32.011 1.00 79.88 207 ALA A CA 1
ATOM 1688 C C . ALA A 1 207 ? 17.768 -0.791 -32.929 1.00 79.88 207 ALA A C 1
ATOM 1690 O O . ALA A 1 207 ? 18.796 -1.475 -32.955 1.00 79.88 207 ALA A O 1
ATOM 1691 N N . GLY A 1 208 ? 16.696 -1.134 -33.656 1.00 81.50 208 GLY A N 1
ATOM 1692 C CA . GLY A 1 208 ? 16.644 -2.300 -34.540 1.00 81.50 208 GLY A CA 1
ATOM 1693 C C . GLY A 1 208 ? 16.658 -3.648 -33.808 1.00 81.50 208 GLY A C 1
ATOM 1694 O O . GLY A 1 208 ? 16.834 -4.689 -34.443 1.00 81.50 208 GLY A O 1
ATOM 1695 N N . LEU A 1 209 ? 16.454 -3.651 -32.489 1.00 71.25 209 LEU A N 1
ATOM 1696 C CA . LEU A 1 209 ? 16.440 -4.844 -31.648 1.00 71.25 209 LEU A CA 1
ATOM 1697 C C . LEU A 1 209 ? 15.061 -5.518 -31.758 1.00 71.25 209 LEU A C 1
ATOM 1699 O O . LEU A 1 209 ? 14.149 -5.259 -30.974 1.00 71.25 209 LEU A O 1
ATOM 1703 N N . ARG A 1 210 ? 14.873 -6.370 -32.771 1.00 68.81 210 ARG A N 1
ATOM 1704 C CA . ARG A 1 210 ? 13.676 -7.224 -32.874 1.00 68.81 210 ARG A CA 1
ATOM 1705 C C . ARG A 1 210 ? 13.887 -8.522 -32.090 1.00 68.81 210 ARG A C 1
ATOM 1707 O O . ARG A 1 210 ? 14.994 -9.053 -32.086 1.00 68.81 210 ARG A O 1
ATOM 1714 N N . ASN A 1 211 ?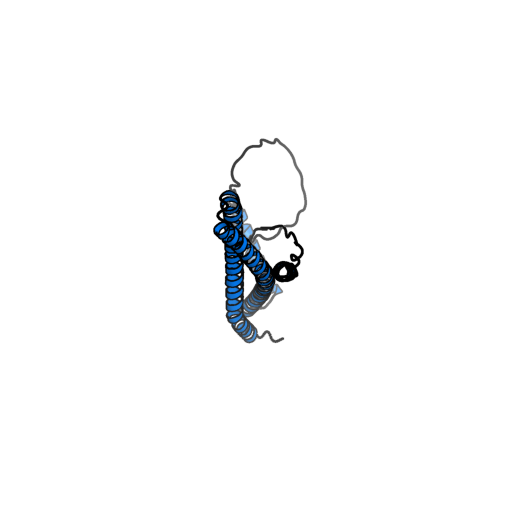 12.824 -8.985 -31.425 1.00 57.41 211 ASN A N 1
ATOM 1715 C CA . ASN A 1 211 ? 12.759 -10.319 -30.809 1.00 57.41 211 ASN A CA 1
ATOM 1716 C C . ASN A 1 211 ? 12.918 -11.425 -31.851 1.00 57.41 211 ASN A C 1
ATOM 1718 O O . ASN A 1 211 ? 12.362 -11.244 -32.960 1.00 57.41 211 ASN A O 1
#

Radius of gyration: 33.24 Å; chains: 1; bounding box: 104×34×76 Å

pLDDT: mean 71.98, std 26.32, range [26.72, 98.25]